Protein AF-D4I211-F1 (afdb_monomer_lite)

Structure (mmCIF, N/CA/C/O backbone):
data_AF-D4I211-F1
#
_entry.id   AF-D4I211-F1
#
loop_
_atom_site.group_PDB
_atom_site.id
_atom_site.type_symbol
_atom_site.label_atom_id
_atom_site.label_alt_id
_atom_site.label_comp_id
_atom_site.label_asym_id
_atom_site.label_entity_id
_atom_site.label_seq_id
_atom_site.pdbx_PDB_ins_code
_atom_site.Cartn_x
_atom_site.Cartn_y
_atom_site.Cartn_z
_atom_site.occupancy
_atom_site.B_iso_or_equiv
_atom_site.auth_seq_id
_atom_site.auth_comp_id
_atom_site.auth_asym_id
_atom_site.auth_atom_id
_atom_site.pdbx_PDB_model_num
ATOM 1 N N . MET A 1 1 ? 42.580 -17.340 -26.145 1.00 33.34 1 MET A N 1
ATOM 2 C CA . MET A 1 1 ? 41.212 -17.897 -26.174 1.00 33.34 1 MET A CA 1
ATOM 3 C C . MET A 1 1 ? 40.250 -16.807 -25.745 1.00 33.34 1 MET A C 1
ATOM 5 O O . MET A 1 1 ? 40.321 -16.404 -24.598 1.00 33.34 1 MET A O 1
ATOM 9 N N . LEU A 1 2 ? 39.409 -16.307 -26.648 1.00 22.80 2 LEU A N 1
ATOM 10 C CA . LEU A 1 2 ? 38.047 -15.873 -26.330 1.00 22.80 2 LEU A CA 1
ATOM 11 C C . LEU A 1 2 ? 37.292 -15.745 -27.649 1.00 22.80 2 LEU A C 1
ATOM 13 O O . LEU A 1 2 ? 37.671 -15.023 -28.568 1.00 22.80 2 LEU A O 1
ATOM 17 N N . SER A 1 3 ? 36.305 -16.617 -27.738 1.00 22.14 3 SER A N 1
ATOM 18 C CA . SER A 1 3 ? 35.474 -16.940 -28.873 1.00 22.14 3 SER A CA 1
ATOM 19 C C . SER A 1 3 ? 34.378 -15.904 -29.103 1.00 22.14 3 SER A C 1
ATOM 21 O O . SER A 1 3 ? 33.793 -15.399 -28.151 1.00 22.14 3 SER A O 1
ATOM 23 N N . GLN A 1 4 ? 34.026 -15.770 -30.384 1.00 22.38 4 GLN A N 1
ATOM 24 C CA . GLN A 1 4 ? 32.688 -15.486 -30.912 1.00 22.38 4 GLN A CA 1
ATOM 25 C C . GLN A 1 4 ? 32.163 -14.045 -30.807 1.00 22.38 4 GLN A C 1
ATOM 27 O O . GLN A 1 4 ? 31.477 -13.647 -29.872 1.00 22.38 4 GLN A O 1
ATOM 32 N N . GLN A 1 5 ? 32.376 -13.307 -31.902 1.00 31.86 5 GLN A N 1
ATOM 33 C CA . GLN A 1 5 ? 31.356 -12.407 -32.437 1.00 31.86 5 GLN A CA 1
ATOM 34 C C . GLN A 1 5 ? 30.261 -13.239 -33.117 1.00 31.86 5 GLN A C 1
ATOM 36 O O . GLN A 1 5 ? 30.562 -14.189 -33.838 1.00 31.86 5 GLN A O 1
ATOM 41 N N . CYS A 1 6 ? 29.008 -12.821 -32.976 1.00 21.50 6 CYS A N 1
ATOM 42 C CA . CYS A 1 6 ? 27.969 -13.149 -33.943 1.00 21.50 6 CYS A CA 1
ATOM 43 C C . CYS A 1 6 ? 27.052 -11.925 -34.090 1.00 21.50 6 CYS A C 1
ATOM 45 O O . CYS A 1 6 ? 26.259 -11.622 -33.203 1.00 21.50 6 CYS A O 1
ATOM 47 N N . LYS A 1 7 ? 27.187 -11.190 -35.198 1.00 32.34 7 LYS A N 1
ATOM 48 C CA . LYS A 1 7 ? 26.120 -10.343 -35.750 1.00 32.34 7 LYS A CA 1
ATOM 49 C C . LYS A 1 7 ? 25.860 -10.852 -37.161 1.00 32.34 7 LYS A C 1
ATOM 51 O O . LYS A 1 7 ? 26.417 -10.353 -38.131 1.00 32.34 7 LYS A O 1
ATOM 56 N N . THR A 1 8 ? 25.047 -11.897 -37.252 1.00 28.05 8 THR A N 1
ATOM 57 C CA . THR A 1 8 ? 24.492 -12.356 -38.523 1.00 28.05 8 THR A CA 1
ATOM 58 C C . THR A 1 8 ? 23.227 -11.550 -38.793 1.00 28.05 8 THR A C 1
ATOM 60 O O . THR A 1 8 ? 22.247 -11.665 -38.059 1.00 28.05 8 THR A O 1
ATOM 63 N N . ILE A 1 9 ? 23.233 -10.740 -39.850 1.00 36.94 9 ILE A N 1
ATOM 64 C CA . ILE A 1 9 ? 22.000 -10.232 -40.458 1.00 36.94 9 ILE A CA 1
ATOM 65 C C . ILE A 1 9 ? 21.443 -11.391 -41.290 1.00 36.94 9 ILE A C 1
ATOM 67 O O . ILE A 1 9 ? 21.826 -11.584 -42.440 1.00 36.94 9 ILE A O 1
ATOM 71 N N . THR A 1 10 ? 20.582 -12.211 -40.686 1.00 29.53 10 THR A N 1
ATOM 72 C CA . THR A 1 10 ? 19.818 -13.239 -41.411 1.00 29.53 10 THR A CA 1
ATOM 73 C C . THR A 1 10 ? 18.360 -12.834 -41.384 1.00 29.53 10 THR A C 1
ATOM 75 O O . THR A 1 10 ? 17.727 -12.832 -40.333 1.00 29.53 10 THR A O 1
ATOM 78 N N . GLY A 1 11 ? 17.838 -12.447 -42.541 1.00 29.30 11 GLY A N 1
ATOM 79 C CA . GLY A 1 11 ? 16.440 -12.048 -42.664 1.00 29.30 11 GLY A CA 1
ATOM 80 C C . GLY A 1 11 ? 16.089 -11.362 -43.975 1.00 29.30 11 GLY A C 1
ATOM 81 O O . GLY A 1 11 ? 15.131 -10.602 -44.007 1.00 29.30 11 GLY A O 1
ATOM 82 N N . ILE A 1 12 ? 16.852 -11.588 -45.046 1.00 32.69 12 ILE A N 1
ATOM 83 C CA . ILE A 1 12 ? 16.457 -11.208 -46.401 1.00 32.69 12 ILE A CA 1
ATOM 84 C C . ILE A 1 12 ? 16.828 -12.391 -47.295 1.00 32.69 12 ILE A C 1
ATOM 86 O O . ILE A 1 12 ? 17.957 -12.878 -47.261 1.00 32.69 12 ILE A O 1
ATOM 90 N N . ARG A 1 13 ? 15.875 -12.883 -48.093 1.00 33.84 13 ARG A N 1
ATOM 91 C CA . ARG A 1 13 ? 16.198 -13.632 -49.314 1.00 33.84 13 ARG A CA 1
ATOM 92 C C . ARG A 1 13 ? 16.960 -12.662 -50.229 1.00 33.84 13 ARG A C 1
ATOM 94 O O . ARG A 1 13 ? 16.349 -11.938 -51.000 1.00 33.84 13 ARG A O 1
ATOM 101 N N . GLY A 1 14 ? 18.271 -12.571 -50.035 1.00 34.84 14 GLY A N 1
ATOM 102 C CA . GLY A 1 14 ? 19.165 -11.597 -50.662 1.00 34.84 14 GLY A CA 1
ATOM 103 C C . GLY A 1 14 ? 20.467 -11.524 -49.862 1.00 34.84 14 GLY A C 1
ATOM 104 O O . GLY A 1 14 ? 20.441 -11.270 -48.665 1.00 34.84 14 GLY A O 1
ATOM 105 N N . LYS A 1 15 ? 21.581 -11.867 -50.509 1.00 38.69 15 LYS A N 1
ATOM 106 C CA . LYS A 1 15 ? 22.882 -12.245 -49.930 1.00 38.69 15 LYS A CA 1
ATOM 107 C C . LYS A 1 15 ? 23.446 -11.246 -48.897 1.00 38.69 15 LYS A C 1
ATOM 109 O O . LYS A 1 15 ? 23.424 -10.040 -49.108 1.00 38.69 15 LYS A O 1
ATOM 114 N N . ALA A 1 16 ? 23.991 -11.797 -47.810 1.00 39.56 16 ALA A N 1
ATOM 115 C CA . ALA A 1 16 ? 24.586 -11.100 -46.668 1.00 39.56 16 ALA A CA 1
ATOM 116 C C . ALA A 1 16 ? 25.928 -10.404 -46.986 1.00 39.56 16 ALA A C 1
ATOM 118 O O . ALA A 1 16 ? 26.722 -10.913 -47.777 1.00 39.56 16 ALA A O 1
ATOM 119 N N . GLY A 1 17 ? 26.199 -9.281 -46.308 1.00 40.38 17 GLY A N 1
ATOM 120 C CA . GLY A 1 17 ? 27.498 -8.598 -46.285 1.00 40.38 17 GLY A CA 1
ATOM 121 C C . GLY A 1 17 ? 28.351 -9.025 -45.083 1.00 40.38 17 GLY A C 1
ATOM 122 O O . GLY A 1 17 ? 27.863 -9.088 -43.956 1.00 40.38 17 GLY A O 1
ATOM 123 N N . ILE A 1 18 ? 29.625 -9.331 -45.339 1.00 42.28 18 ILE A N 1
ATOM 124 C CA . ILE A 1 18 ? 30.643 -9.735 -44.356 1.00 42.28 18 ILE A CA 1
ATOM 125 C C . ILE A 1 18 ? 31.254 -8.482 -43.703 1.00 42.28 18 ILE A C 1
ATOM 127 O O . ILE A 1 18 ? 31.637 -7.544 -44.401 1.00 42.28 18 ILE A O 1
ATOM 131 N N . THR A 1 19 ? 31.384 -8.470 -42.372 1.00 42.81 19 THR A N 1
ATOM 132 C CA . THR A 1 19 ? 32.114 -7.435 -41.615 1.00 42.81 19 THR A CA 1
ATOM 133 C C . THR A 1 19 ? 33.593 -7.814 -41.492 1.00 42.81 19 THR A C 1
ATOM 135 O O . THR A 1 19 ? 33.907 -8.906 -41.020 1.00 42.81 19 THR A O 1
ATOM 138 N N . VAL A 1 20 ? 34.503 -6.908 -41.865 1.00 42.19 20 VAL A N 1
ATOM 139 C CA . VAL A 1 20 ? 35.956 -7.043 -41.644 1.00 42.19 20 VAL A CA 1
ATOM 140 C C . VAL A 1 20 ? 36.380 -6.054 -40.556 1.00 42.19 20 VAL A C 1
ATOM 142 O O . VAL A 1 20 ? 35.929 -4.911 -40.528 1.00 42.19 20 VAL A O 1
ATOM 145 N N . LYS A 1 21 ? 37.219 -6.502 -39.619 1.00 40.06 21 LYS A N 1
ATOM 146 C CA . LYS A 1 21 ? 37.671 -5.705 -38.470 1.00 40.06 21 LYS A CA 1
ATOM 147 C C . LYS A 1 21 ? 38.848 -4.807 -38.880 1.00 40.06 21 LYS A C 1
ATOM 149 O O . LYS A 1 21 ? 39.902 -5.333 -39.220 1.00 40.06 21 LYS A O 1
ATOM 154 N N . GLY A 1 22 ? 38.670 -3.484 -38.831 1.00 47.31 22 GLY A N 1
ATOM 155 C CA . GLY A 1 22 ? 39.743 -2.486 -38.956 1.00 47.31 22 GLY A CA 1
ATOM 156 C C . GLY A 1 22 ? 40.106 -1.858 -37.604 1.00 47.31 22 GLY A C 1
ATOM 157 O O . GLY A 1 22 ? 39.348 -1.979 -36.639 1.00 47.31 22 GLY A O 1
ATOM 158 N N . GLU A 1 23 ? 41.258 -1.184 -37.530 1.00 44.03 23 GLU A N 1
ATOM 159 C CA . GLU A 1 23 ? 41.830 -0.611 -36.293 1.00 44.03 23 GLU A CA 1
ATOM 160 C C . GLU A 1 23 ? 40.950 0.466 -35.619 1.00 44.03 23 GLU A C 1
ATOM 162 O O . GLU A 1 23 ? 41.141 0.762 -34.443 1.00 44.03 23 GLU A O 1
ATOM 167 N N . SER A 1 24 ? 39.942 1.002 -36.317 1.00 46.25 24 SER A N 1
ATOM 168 C CA . SER A 1 24 ? 39.078 2.108 -35.858 1.00 46.25 24 SER A CA 1
ATOM 169 C C . SER A 1 24 ? 37.639 1.698 -35.499 1.00 46.25 24 SER A C 1
ATOM 171 O O . SER A 1 24 ? 36.814 2.562 -35.219 1.00 46.25 24 SER A O 1
ATOM 173 N N . GLY A 1 25 ? 37.312 0.400 -35.518 1.00 44.72 25 GLY A N 1
ATOM 174 C CA . GLY A 1 25 ? 35.955 -0.110 -35.285 1.00 44.72 25 GLY A CA 1
ATOM 175 C C . GLY A 1 25 ? 35.399 -0.922 -36.464 1.00 44.72 25 GLY A C 1
ATOM 176 O O . GLY A 1 25 ? 36.071 -1.094 -37.483 1.00 44.72 25 GLY A O 1
ATOM 177 N N . PRO A 1 26 ? 34.194 -1.504 -36.327 1.00 44.69 26 PRO A N 1
ATOM 178 C CA . PRO A 1 26 ? 33.554 -2.232 -37.417 1.00 44.69 26 PRO A CA 1
ATOM 179 C C . PRO A 1 26 ? 33.132 -1.258 -38.525 1.00 44.69 26 PRO A C 1
ATOM 181 O O . PRO A 1 26 ? 32.420 -0.297 -38.254 1.00 44.69 26 PRO A O 1
ATOM 184 N N . TYR A 1 27 ? 33.524 -1.533 -39.770 1.00 45.69 27 TYR A N 1
ATOM 185 C CA . TYR A 1 27 ? 33.003 -0.832 -40.944 1.00 45.69 27 TYR A CA 1
ATOM 186 C C . TYR A 1 27 ? 32.241 -1.815 -41.842 1.00 45.69 27 TYR A C 1
ATOM 188 O O . TYR A 1 27 ? 32.586 -2.998 -41.938 1.00 45.69 27 TYR A O 1
ATOM 196 N N . ILE A 1 28 ? 31.163 -1.343 -42.469 1.00 49.19 28 ILE A N 1
ATOM 197 C CA . ILE A 1 28 ? 30.409 -2.121 -43.455 1.00 49.19 28 ILE A CA 1
ATOM 198 C C . ILE A 1 28 ? 31.167 -2.013 -44.774 1.00 49.19 28 ILE A C 1
ATOM 200 O O . ILE A 1 28 ? 31.272 -0.930 -45.339 1.00 49.19 28 ILE A O 1
ATOM 204 N N . ALA A 1 29 ? 31.715 -3.130 -45.249 1.00 42.81 29 ALA A N 1
ATOM 205 C CA . ALA A 1 29 ? 32.509 -3.132 -46.473 1.00 42.81 29 ALA A CA 1
ATOM 206 C C . ALA A 1 29 ? 31.645 -2.937 -47.730 1.00 42.81 29 ALA A C 1
ATOM 208 O O . ALA A 1 29 ? 32.091 -2.292 -48.669 1.00 42.81 29 ALA A O 1
ATOM 209 N N . HIS A 1 30 ? 30.424 -3.489 -47.750 1.00 42.47 30 HIS A N 1
ATOM 210 C CA . HIS A 1 30 ? 29.494 -3.388 -48.878 1.00 42.47 30 HIS A CA 1
ATOM 211 C C . HIS A 1 30 ? 28.040 -3.513 -48.400 1.00 42.47 30 HIS A C 1
ATOM 213 O O . HIS A 1 30 ? 27.742 -4.341 -47.535 1.00 42.47 30 HIS A O 1
ATOM 219 N N . ALA A 1 31 ? 27.139 -2.754 -49.020 1.00 50.44 31 ALA A N 1
ATOM 220 C CA . ALA A 1 31 ? 25.693 -2.924 -48.935 1.00 50.44 31 ALA A CA 1
ATOM 221 C C . ALA A 1 31 ? 25.133 -3.019 -50.365 1.00 50.44 31 ALA A C 1
ATOM 223 O O . ALA A 1 31 ? 25.486 -2.221 -51.233 1.00 50.44 31 ALA A O 1
ATOM 224 N N . LEU A 1 32 ? 24.324 -4.044 -50.641 1.00 45.53 32 LEU A N 1
ATOM 225 C CA . LEU A 1 32 ? 23.621 -4.173 -51.918 1.00 45.53 32 LEU A CA 1
ATOM 226 C C . LEU A 1 32 ? 22.275 -3.461 -51.780 1.00 45.53 32 LEU A C 1
ATOM 228 O O . LEU A 1 32 ? 21.418 -3.909 -51.020 1.00 45.53 32 LEU A O 1
ATOM 232 N N . HIS A 1 33 ? 22.122 -2.356 -52.505 1.00 50.72 33 HIS A N 1
ATOM 233 C CA . HIS A 1 33 ? 20.881 -1.592 -52.597 1.00 50.72 33 HIS A CA 1
ATOM 234 C C . HIS A 1 33 ? 20.212 -1.858 -53.948 1.00 50.72 33 HIS A C 1
ATOM 236 O O . HIS A 1 33 ? 20.896 -2.037 -54.958 1.00 50.72 33 HIS A O 1
ATOM 242 N N . ASP A 1 34 ? 18.883 -1.859 -53.965 1.00 51.81 34 ASP A N 1
ATOM 243 C CA . ASP A 1 34 ? 18.085 -1.787 -55.186 1.00 51.81 34 ASP A CA 1
ATOM 244 C C . ASP A 1 34 ? 17.270 -0.485 -55.191 1.00 51.81 34 ASP A C 1
ATOM 246 O O . ASP A 1 34 ? 17.170 0.217 -54.181 1.00 51.81 34 ASP A O 1
ATOM 250 N N . SER A 1 35 ? 16.714 -0.126 -56.348 1.00 43.94 35 SER A N 1
ATOM 251 C CA . SER A 1 35 ? 15.941 1.111 -56.525 1.00 43.94 35 SER A CA 1
ATOM 252 C C . SER A 1 35 ? 14.679 1.179 -55.661 1.00 43.94 35 SER A C 1
ATOM 254 O O . SER A 1 35 ? 14.116 2.258 -55.497 1.00 43.94 35 SER A O 1
ATOM 256 N N . GLU A 1 36 ? 14.226 0.049 -55.116 1.00 53.97 36 GLU A N 1
ATOM 257 C CA . GLU A 1 36 ? 13.033 -0.040 -54.276 1.00 53.97 36 GLU A CA 1
ATOM 258 C C . GLU A 1 36 ? 13.363 0.102 -52.777 1.00 53.97 36 GLU A C 1
ATOM 260 O O . GLU A 1 36 ? 12.457 0.286 -51.962 1.00 53.97 36 GLU A O 1
ATOM 265 N N . ARG A 1 37 ? 14.649 0.046 -52.388 1.00 60.16 37 ARG A N 1
ATOM 266 C CA . ARG A 1 37 ? 15.114 0.039 -50.989 1.00 60.16 37 ARG A CA 1
ATOM 267 C C . ARG A 1 37 ? 16.277 1.023 -50.769 1.00 60.16 37 ARG A C 1
ATOM 269 O O . ARG A 1 37 ? 17.443 0.620 -50.816 1.00 60.16 37 ARG A O 1
ATOM 276 N N . PRO A 1 38 ? 15.983 2.312 -50.509 1.00 53.47 38 PRO A N 1
ATOM 277 C CA . PRO A 1 38 ? 17.004 3.341 -50.310 1.00 53.47 38 PRO A CA 1
ATOM 278 C C . PRO A 1 38 ? 17.865 3.096 -49.061 1.00 53.47 38 PRO A C 1
ATOM 280 O O . PRO A 1 38 ? 17.420 2.477 -48.093 1.00 53.47 38 PRO A O 1
ATOM 283 N N . ASP A 1 39 ? 19.100 3.608 -49.086 1.00 51.53 39 ASP A N 1
ATOM 284 C CA . ASP A 1 39 ? 20.070 3.471 -47.996 1.00 51.53 39 ASP A CA 1
ATOM 285 C C . ASP A 1 39 ? 19.535 4.100 -46.690 1.00 51.53 39 ASP A C 1
ATOM 287 O O . ASP A 1 39 ? 19.192 5.291 -46.673 1.00 51.53 39 ASP A O 1
ATOM 291 N N . PRO A 1 40 ? 19.430 3.334 -45.586 1.00 53.72 40 PRO A N 1
ATOM 292 C CA . PRO A 1 40 ? 19.079 3.896 -44.287 1.00 53.72 40 PRO A CA 1
ATOM 293 C C . PRO A 1 40 ? 20.149 4.861 -43.745 1.00 53.72 40 PRO A C 1
ATOM 295 O O . PRO A 1 40 ? 19.821 5.697 -42.899 1.00 53.72 40 PRO A O 1
ATOM 298 N N . VAL A 1 41 ? 21.396 4.791 -44.229 1.00 51.31 41 VAL A N 1
ATOM 299 C CA . VAL A 1 41 ? 22.472 5.734 -43.903 1.00 51.31 41 VAL A CA 1
ATOM 300 C C . VAL A 1 41 ? 22.441 6.891 -44.903 1.00 51.31 41 VAL A C 1
ATOM 302 O O . VAL A 1 41 ? 23.046 6.860 -45.970 1.00 51.31 41 VAL A O 1
ATOM 305 N N . LYS A 1 42 ? 21.714 7.958 -44.565 1.00 49.22 42 LYS A N 1
ATOM 306 C CA . LYS A 1 42 ? 21.741 9.205 -45.343 1.00 49.22 42 LYS A CA 1
ATOM 307 C C . LYS A 1 42 ? 22.953 10.043 -44.934 1.00 49.22 42 LYS A C 1
ATOM 309 O O . LYS A 1 42 ? 23.263 10.129 -43.748 1.00 49.22 42 LYS A O 1
ATOM 314 N N . ARG A 1 43 ? 23.572 10.748 -45.893 1.00 48.94 43 ARG A N 1
ATOM 315 C CA . ARG A 1 43 ? 24.649 11.737 -45.649 1.00 48.94 43 ARG A CA 1
ATOM 316 C C . ARG A 1 43 ? 24.299 12.740 -44.538 1.00 48.94 43 ARG A C 1
ATOM 318 O O . ARG A 1 43 ? 25.183 13.219 -43.838 1.00 48.94 43 ARG A O 1
ATOM 325 N N . ASP A 1 44 ? 23.009 13.016 -44.370 1.00 52.72 44 ASP A N 1
ATOM 326 C CA . ASP A 1 44 ? 22.477 14.014 -43.443 1.00 52.72 44 ASP A CA 1
ATOM 327 C C . ASP A 1 44 ? 22.241 13.472 -42.015 1.00 52.72 44 ASP A C 1
ATOM 329 O O . ASP A 1 44 ? 21.771 14.211 -41.154 1.00 52.72 44 ASP A O 1
ATOM 333 N N . ASN A 1 45 ? 22.560 12.198 -41.735 1.00 59.59 45 ASN A N 1
ATOM 334 C CA . ASN A 1 45 ? 22.482 11.617 -40.389 1.00 59.59 45 ASN A CA 1
ATOM 335 C C . ASN A 1 45 ? 23.665 10.666 -40.092 1.00 59.59 45 ASN A C 1
ATOM 337 O O . ASN A 1 45 ? 23.484 9.446 -40.046 1.00 59.59 45 ASN A O 1
ATOM 341 N N . PRO A 1 46 ? 24.886 11.205 -39.903 1.00 71.31 46 PRO A N 1
ATOM 342 C CA . PRO A 1 46 ? 26.101 10.402 -39.761 1.00 71.31 46 PRO A CA 1
ATOM 343 C C . PRO A 1 46 ? 26.242 9.703 -38.399 1.00 71.31 46 PRO A C 1
ATOM 345 O O . PRO A 1 46 ? 27.162 8.911 -38.225 1.00 71.31 46 PRO A O 1
ATOM 348 N N . THR A 1 47 ? 25.379 9.998 -37.424 1.00 83.50 47 THR A N 1
ATOM 349 C CA . THR A 1 47 ? 25.511 9.514 -36.039 1.00 83.50 47 THR A CA 1
ATOM 350 C C . THR A 1 47 ? 24.583 8.346 -35.705 1.00 83.50 47 THR A C 1
ATOM 352 O O . THR A 1 47 ? 24.664 7.792 -34.610 1.00 83.50 47 THR A O 1
ATOM 355 N N . ARG A 1 48 ? 23.706 7.933 -36.629 1.00 84.06 48 ARG A N 1
ATOM 356 C CA . ARG A 1 48 ? 22.680 6.920 -36.363 1.00 84.06 48 ARG A CA 1
ATOM 357 C C . ARG A 1 48 ? 23.024 5.557 -36.954 1.00 84.06 48 ARG A C 1
ATOM 359 O O . ARG A 1 48 ? 23.147 5.392 -38.162 1.00 84.06 48 ARG A O 1
ATOM 366 N N . ASN A 1 49 ? 23.033 4.547 -36.091 1.00 85.06 49 ASN A N 1
ATOM 367 C CA . ASN A 1 49 ? 23.241 3.145 -36.424 1.00 85.06 49 ASN A CA 1
ATOM 368 C C . ASN A 1 49 ? 21.926 2.367 -36.255 1.00 85.06 49 ASN A C 1
ATOM 370 O O . ASN A 1 49 ? 21.350 2.350 -35.166 1.00 85.06 49 ASN A O 1
ATOM 374 N N . ILE A 1 50 ? 21.439 1.702 -37.308 1.00 85.56 50 ILE A N 1
ATOM 375 C CA . ILE A 1 50 ? 20.176 0.943 -37.275 1.00 85.56 50 ILE A CA 1
ATOM 376 C C . ILE A 1 50 ? 20.397 -0.474 -37.804 1.00 85.56 50 ILE A C 1
ATOM 378 O O . ILE A 1 50 ? 20.862 -0.661 -38.925 1.00 85.56 50 ILE A O 1
ATOM 382 N N . LEU A 1 51 ? 20.000 -1.478 -37.023 1.00 85.94 51 LEU A N 1
ATOM 383 C CA . LEU A 1 51 ? 19.765 -2.838 -37.506 1.00 85.94 51 LEU A CA 1
ATOM 384 C C . LEU A 1 51 ? 18.258 -3.038 -37.642 1.00 85.94 51 LEU A C 1
ATOM 386 O O . LEU A 1 51 ? 17.560 -3.034 -36.633 1.00 85.94 51 LEU A O 1
ATOM 390 N N . CYS A 1 52 ? 17.767 -3.202 -38.870 1.00 85.75 52 CYS A N 1
ATOM 391 C CA . CYS A 1 52 ? 16.343 -3.348 -39.169 1.00 85.75 52 CYS A CA 1
ATOM 392 C C . CYS A 1 52 ? 16.073 -4.648 -39.942 1.00 85.75 52 CYS A C 1
ATOM 394 O O . CYS A 1 52 ? 16.819 -4.993 -40.859 1.00 85.75 52 CYS A O 1
ATOM 396 N N . THR A 1 53 ? 15.015 -5.375 -39.580 1.00 83.38 53 THR A N 1
ATOM 397 C CA . THR A 1 53 ? 14.516 -6.531 -40.348 1.00 83.38 53 THR A CA 1
ATOM 398 C C . THR A 1 53 ? 13.404 -6.114 -41.317 1.00 83.38 53 THR A C 1
ATOM 400 O O . THR A 1 53 ? 12.822 -5.044 -41.183 1.00 83.38 53 THR A O 1
ATOM 403 N N . ALA A 1 54 ? 13.031 -6.984 -42.264 1.00 83.81 54 ALA A N 1
ATOM 404 C CA . ALA A 1 54 ? 11.915 -6.722 -43.186 1.00 83.81 54 ALA A CA 1
ATOM 405 C C . ALA A 1 54 ? 10.557 -6.515 -42.479 1.00 83.81 54 ALA A C 1
ATOM 407 O O . ALA A 1 54 ? 9.693 -5.819 -42.998 1.00 83.81 54 ALA A O 1
ATOM 408 N N . ALA A 1 55 ? 10.383 -7.094 -41.287 1.00 84.44 55 ALA A N 1
ATOM 409 C CA . ALA A 1 55 ? 9.202 -6.900 -40.442 1.00 84.44 55 ALA A CA 1
ATOM 410 C C . ALA A 1 55 ? 9.311 -5.655 -39.539 1.00 84.44 55 ALA A C 1
ATOM 412 O O . ALA A 1 55 ? 8.544 -5.508 -38.593 1.00 84.44 55 ALA A O 1
ATOM 413 N N . ASN A 1 56 ? 10.292 -4.787 -39.803 1.00 86.38 56 ASN A N 1
ATOM 414 C CA . ASN A 1 56 ? 10.562 -3.564 -39.060 1.00 86.38 56 ASN A CA 1
ATOM 415 C C . ASN A 1 56 ? 10.896 -3.789 -37.569 1.00 86.38 56 ASN A C 1
ATOM 417 O O . ASN A 1 56 ? 10.630 -2.936 -36.725 1.00 86.38 56 ASN A O 1
ATOM 421 N N . ASN A 1 57 ? 11.525 -4.924 -37.234 1.00 88.81 57 ASN A N 1
ATOM 422 C CA . ASN A 1 57 ? 12.176 -5.082 -35.930 1.00 88.81 57 ASN A CA 1
ATOM 423 C C . ASN A 1 57 ? 13.482 -4.293 -35.957 1.00 88.81 57 ASN A C 1
ATOM 425 O O . ASN A 1 57 ? 14.319 -4.542 -36.827 1.00 88.81 57 ASN A O 1
ATOM 429 N N . GLN A 1 58 ? 13.657 -3.365 -35.021 1.00 90.94 58 GLN A N 1
ATOM 430 C CA . GLN A 1 58 ? 14.754 -2.406 -35.038 1.00 90.94 58 GLN A CA 1
ATOM 431 C C . GLN A 1 58 ? 15.581 -2.460 -33.756 1.00 90.94 58 GLN A C 1
ATOM 433 O O . GLN A 1 58 ? 15.037 -2.413 -32.657 1.00 90.94 58 GLN A O 1
ATOM 438 N N . LEU A 1 59 ? 16.904 -2.471 -33.910 1.00 92.94 59 LEU A N 1
ATOM 439 C CA . LEU A 1 59 ? 17.855 -2.024 -32.897 1.00 92.94 59 LEU A CA 1
ATOM 440 C C . LEU A 1 59 ? 18.515 -0.741 -33.411 1.00 92.94 59 LEU A C 1
ATOM 442 O O . LEU A 1 59 ? 19.293 -0.786 -34.363 1.00 92.94 59 LEU A O 1
ATOM 446 N N . ARG A 1 60 ? 18.197 0.392 -32.790 1.00 90.12 60 ARG A N 1
ATOM 447 C CA . ARG A 1 60 ? 18.708 1.723 -33.128 1.00 90.12 60 ARG A CA 1
ATOM 448 C C . ARG A 1 60 ? 19.653 2.212 -32.035 1.00 90.12 60 ARG A C 1
ATOM 450 O O . ARG A 1 60 ? 19.323 2.114 -30.858 1.00 90.12 60 ARG A O 1
ATOM 457 N N . MET A 1 61 ? 20.791 2.764 -32.433 1.00 92.62 61 MET A N 1
ATOM 458 C CA . MET A 1 61 ? 21.767 3.431 -31.571 1.00 92.62 61 MET A CA 1
ATOM 459 C C . MET A 1 61 ? 22.113 4.776 -32.208 1.00 92.62 61 MET A C 1
ATOM 461 O O . MET A 1 61 ? 22.345 4.841 -33.413 1.00 92.62 61 MET A O 1
ATOM 465 N N . GLU A 1 62 ? 22.109 5.844 -31.429 1.00 88.69 62 GLU A N 1
ATOM 466 C CA . GLU A 1 62 ? 22.370 7.207 -31.894 1.00 88.69 62 GLU A CA 1
ATOM 467 C C . GLU A 1 62 ? 23.540 7.786 -31.097 1.00 88.69 62 GLU A C 1
ATOM 469 O O . GLU A 1 62 ? 23.511 7.801 -29.869 1.00 88.69 62 GLU A O 1
ATOM 474 N N . ASP A 1 63 ? 24.571 8.233 -31.813 1.00 89.88 63 ASP A N 1
ATOM 475 C CA . ASP A 1 63 ? 25.845 8.703 -31.258 1.00 89.88 63 ASP A CA 1
ATOM 476 C C . ASP A 1 63 ? 25.945 10.237 -31.218 1.00 89.88 63 ASP A C 1
ATOM 478 O O . ASP A 1 63 ? 27.018 10.798 -30.959 1.00 89.88 63 ASP A O 1
ATOM 482 N N . LYS A 1 64 ? 24.841 10.947 -31.488 1.00 89.00 64 LYS A N 1
ATOM 483 C CA . LYS A 1 64 ? 24.788 12.403 -31.359 1.00 89.00 64 LYS A CA 1
ATOM 484 C C . LYS A 1 64 ? 25.065 12.791 -29.903 1.00 89.00 64 LYS A C 1
ATOM 486 O O . LYS A 1 64 ? 24.294 12.480 -29.001 1.00 89.00 64 LYS A O 1
ATOM 491 N N . ARG A 1 65 ? 26.185 13.487 -29.683 1.00 90.00 65 ARG A N 1
ATOM 492 C CA . ARG A 1 65 ? 26.681 13.840 -28.344 1.00 90.00 65 ARG A CA 1
ATOM 493 C C . ARG A 1 65 ? 25.639 14.606 -27.527 1.00 90.00 65 ARG A C 1
ATOM 495 O O . ARG A 1 65 ? 25.166 15.647 -27.975 1.00 90.00 65 ARG A O 1
ATOM 502 N N . GLY A 1 66 ? 25.347 14.115 -26.323 1.00 90.12 66 GLY A N 1
ATOM 503 C CA . GLY A 1 66 ? 24.364 14.698 -25.400 1.00 90.12 66 GLY A CA 1
ATOM 504 C C . GLY A 1 66 ? 22.908 14.312 -25.686 1.00 90.12 66 GLY A C 1
ATOM 505 O O . GLY A 1 66 ? 22.020 14.660 -24.909 1.00 90.12 66 GLY A O 1
ATOM 506 N N . GLU A 1 67 ? 22.661 13.586 -26.774 1.00 92.00 67 GLU A N 1
ATOM 507 C CA . GLU A 1 67 ? 21.351 13.100 -27.194 1.00 92.00 67 GLU A CA 1
ATOM 508 C C . GLU A 1 67 ? 21.456 11.627 -27.607 1.00 92.00 67 GLU A C 1
ATOM 510 O O . GLU A 1 67 ? 20.919 11.254 -28.642 1.00 92.00 67 GLU A O 1
ATOM 515 N N . GLU A 1 68 ? 22.172 10.790 -26.847 1.00 92.94 68 GLU A N 1
ATOM 516 C CA . GLU A 1 68 ? 22.400 9.383 -27.196 1.00 92.94 68 GLU A CA 1
ATOM 517 C C . GLU A 1 68 ? 21.253 8.461 -26.719 1.00 92.94 68 GLU A C 1
ATOM 519 O O . GLU A 1 68 ? 21.160 8.167 -25.520 1.00 92.94 68 GLU A O 1
ATOM 524 N N . PRO A 1 69 ? 20.363 7.964 -27.610 1.00 94.00 69 PRO A N 1
ATOM 525 C CA . PRO A 1 69 ? 19.488 6.844 -27.296 1.00 94.00 69 PRO A CA 1
ATOM 526 C C . PRO A 1 69 ? 19.942 5.496 -27.843 1.00 94.00 69 PRO A C 1
ATOM 528 O O . PRO A 1 69 ? 20.544 5.370 -28.911 1.00 94.00 69 PRO A O 1
ATOM 531 N N . ILE A 1 70 ? 19.469 4.459 -27.158 1.00 95.06 70 ILE A N 1
ATOM 532 C CA . ILE A 1 70 ? 19.399 3.088 -27.654 1.00 95.06 70 ILE A CA 1
ATOM 533 C C . ILE A 1 70 ? 17.931 2.659 -27.633 1.00 95.06 70 ILE A C 1
ATOM 535 O O . ILE A 1 70 ? 17.245 2.838 -26.629 1.00 95.06 70 ILE A O 1
ATOM 539 N N . ALA A 1 71 ? 17.437 2.093 -28.732 1.00 94.62 71 ALA A N 1
ATOM 540 C CA . ALA A 1 71 ? 16.071 1.591 -28.839 1.00 94.62 71 ALA A CA 1
ATOM 541 C C . ALA A 1 71 ? 16.052 0.190 -29.453 1.00 94.62 71 ALA A C 1
ATOM 543 O O . ALA A 1 71 ? 16.630 -0.030 -30.515 1.00 94.62 71 ALA A O 1
ATOM 544 N N . LEU A 1 72 ? 15.357 -0.741 -28.803 1.00 96.69 72 LEU A N 1
ATOM 545 C CA . LEU A 1 72 ? 15.016 -2.059 -29.330 1.00 96.69 72 LEU A CA 1
ATOM 546 C C . LEU A 1 72 ? 13.496 -2.133 -29.463 1.00 96.69 72 LEU A C 1
ATOM 548 O O . LEU A 1 72 ? 12.804 -2.049 -28.453 1.00 96.69 72 LEU A O 1
ATOM 552 N N . ALA A 1 73 ? 12.974 -2.278 -30.678 1.00 95.81 73 ALA A N 1
ATOM 553 C CA . ALA A 1 73 ? 11.540 -2.199 -30.939 1.00 95.81 73 ALA A CA 1
ATOM 554 C C . ALA A 1 73 ? 11.062 -3.214 -31.986 1.00 95.81 73 ALA A C 1
ATOM 556 O O . ALA A 1 73 ? 11.806 -3.610 -32.883 1.00 95.81 73 ALA A O 1
ATOM 557 N N . THR A 1 74 ? 9.791 -3.595 -31.884 1.00 96.06 74 THR A N 1
ATOM 558 C CA . THR A 1 74 ? 9.039 -4.355 -32.889 1.00 96.06 74 THR A CA 1
ATOM 559 C C . THR A 1 74 ? 7.715 -3.654 -33.188 1.00 96.06 74 THR A C 1
ATOM 561 O O . THR A 1 74 ? 7.181 -2.930 -32.347 1.00 96.06 74 THR A O 1
ATOM 564 N N . GLU A 1 75 ? 7.170 -3.865 -34.386 1.00 94.44 75 GLU A N 1
ATOM 565 C CA . GLU A 1 75 ? 5.853 -3.342 -34.767 1.00 94.44 75 GLU A CA 1
ATOM 566 C C . GLU A 1 75 ? 4.712 -3.980 -33.969 1.00 94.44 75 GLU A C 1
ATOM 568 O O . GLU A 1 75 ? 3.704 -3.325 -33.708 1.00 94.44 75 GLU A O 1
ATOM 573 N N . TYR A 1 76 ? 4.874 -5.234 -33.537 1.00 96.06 76 TYR A N 1
ATOM 574 C CA . TYR A 1 76 ? 3.836 -5.968 -32.818 1.00 96.06 76 TYR A CA 1
ATOM 575 C C . TYR A 1 76 ? 3.585 -5.367 -31.425 1.00 96.06 76 TYR A C 1
ATOM 577 O O . TYR A 1 76 ? 4.488 -5.318 -30.577 1.00 96.06 76 TYR A O 1
ATOM 585 N N . GLY A 1 77 ? 2.370 -4.853 -31.204 1.00 95.88 77 GLY A N 1
ATOM 586 C CA . GLY A 1 77 ? 2.011 -4.088 -30.001 1.00 95.88 77 GLY A CA 1
ATOM 587 C C . GLY A 1 77 ? 2.898 -2.864 -29.767 1.00 95.88 77 GLY A C 1
ATOM 588 O O . GLY A 1 77 ? 3.098 -2.450 -28.625 1.00 95.88 77 GLY A O 1
ATOM 589 N N . LYS A 1 78 ? 3.584 -2.404 -30.826 1.00 95.12 78 LYS A N 1
ATOM 590 C CA . LYS A 1 78 ? 4.694 -1.450 -30.779 1.00 95.12 78 LYS A CA 1
ATOM 591 C C . LYS A 1 78 ? 5.743 -1.763 -29.701 1.00 95.12 78 LYS A C 1
ATOM 593 O O . LYS A 1 78 ? 6.406 -0.844 -29.236 1.00 95.12 78 LYS A O 1
ATOM 598 N N . THR A 1 79 ? 5.911 -3.012 -29.279 1.00 98.00 79 THR A N 1
ATOM 599 C CA . THR A 1 79 ? 6.701 -3.364 -28.087 1.00 98.00 79 THR A CA 1
ATOM 600 C C . THR A 1 79 ? 8.147 -2.874 -28.190 1.00 98.00 79 THR A C 1
ATOM 602 O O . THR A 1 79 ? 8.794 -3.077 -29.218 1.00 98.00 79 THR A O 1
ATOM 605 N N . GLY A 1 80 ? 8.684 -2.255 -27.133 1.00 96.31 80 GLY A N 1
ATOM 606 C CA . GLY A 1 80 ? 10.073 -1.806 -27.148 1.00 96.31 80 GLY A CA 1
ATOM 607 C C . GLY A 1 80 ? 10.690 -1.424 -25.804 1.00 96.31 80 GLY A C 1
ATOM 608 O O . GLY A 1 80 ? 9.994 -1.135 -24.831 1.00 96.31 80 GLY A O 1
ATOM 609 N N . LEU A 1 81 ? 12.024 -1.420 -25.800 1.00 97.56 81 LEU A N 1
ATOM 610 C CA . LEU A 1 81 ? 12.906 -0.949 -24.735 1.00 97.56 81 LEU A CA 1
ATOM 611 C C . LEU A 1 81 ? 13.715 0.237 -25.268 1.00 97.56 81 LEU A C 1
ATOM 613 O O . LEU A 1 81 ? 14.517 0.070 -26.188 1.00 97.56 81 LEU A O 1
ATOM 617 N N . ASN A 1 82 ? 13.509 1.418 -24.693 1.00 96.56 82 ASN A N 1
ATOM 618 C CA . ASN A 1 82 ? 14.162 2.657 -25.105 1.00 96.56 82 ASN A CA 1
ATOM 619 C C . ASN A 1 82 ? 14.945 3.241 -23.926 1.00 96.56 82 ASN A C 1
ATOM 621 O O . ASN A 1 82 ? 14.386 3.381 -22.844 1.00 96.56 82 ASN A O 1
ATOM 625 N N . SER A 1 83 ? 16.206 3.614 -24.126 1.00 97.00 83 SER A N 1
ATOM 626 C CA . SER A 1 83 ? 17.082 4.173 -23.091 1.00 97.00 83 SER A CA 1
ATOM 627 C C . SER A 1 83 ? 17.822 5.404 -23.606 1.00 97.00 83 SER A C 1
ATOM 629 O O . SER A 1 83 ? 18.176 5.446 -24.780 1.00 97.00 83 SER A O 1
ATOM 631 N N . GLY A 1 84 ? 18.095 6.375 -22.735 1.00 96.00 84 GLY A N 1
ATOM 632 C CA . GLY A 1 84 ? 18.806 7.612 -23.066 1.00 96.00 84 GLY A CA 1
ATOM 633 C C . GLY A 1 84 ? 17.857 8.749 -23.449 1.00 96.00 84 GLY A C 1
ATOM 634 O O . GLY A 1 84 ? 16.867 8.985 -22.753 1.00 96.00 84 GLY A O 1
ATOM 635 N N . HIS A 1 85 ? 18.165 9.462 -24.535 1.00 95.50 85 HIS A N 1
ATOM 636 C CA . HIS A 1 85 ? 17.357 10.579 -25.040 1.00 95.50 85 HIS A CA 1
ATOM 637 C C . HIS A 1 85 ? 16.197 10.083 -25.922 1.00 95.50 85 HIS A C 1
ATOM 639 O O . HIS A 1 85 ? 16.361 9.768 -27.101 1.00 95.50 85 HIS A O 1
ATOM 645 N N . LEU A 1 86 ? 15.003 9.967 -25.343 1.00 94.50 86 LEU A N 1
ATOM 646 C CA . LEU A 1 86 ? 13.850 9.381 -26.016 1.00 94.50 86 LEU A CA 1
ATOM 647 C C . LEU A 1 86 ? 13.253 10.387 -27.007 1.00 94.50 86 LEU A C 1
ATOM 649 O O . LEU A 1 86 ? 12.913 11.506 -26.624 1.00 94.50 86 LEU A O 1
ATOM 653 N N . VAL A 1 87 ? 13.040 9.951 -28.252 1.00 91.00 87 VAL A N 1
ATOM 654 C CA . VAL A 1 87 ? 12.418 10.754 -29.321 1.00 91.00 87 VAL A CA 1
ATOM 655 C C . VAL A 1 87 ? 11.170 10.084 -29.892 1.00 91.00 87 VAL A C 1
ATOM 657 O O . VAL A 1 87 ? 11.060 8.853 -29.868 1.00 91.00 87 VAL A O 1
ATOM 660 N N . ASP A 1 88 ? 10.228 10.884 -30.387 1.00 88.88 88 ASP A N 1
ATOM 661 C CA . ASP A 1 88 ? 9.059 10.410 -31.132 1.00 88.88 88 ASP A CA 1
ATOM 662 C C . ASP A 1 88 ? 9.401 10.022 -32.590 1.00 88.88 88 ASP A C 1
ATOM 664 O O . ASP A 1 88 ? 10.570 9.924 -32.979 1.00 88.88 88 ASP A O 1
ATOM 668 N N . ALA A 1 89 ? 8.376 9.743 -33.404 1.00 83.88 89 ALA A N 1
ATOM 669 C CA . ALA A 1 89 ? 8.553 9.359 -34.806 1.00 83.88 89 ALA A CA 1
ATOM 670 C C . ALA A 1 89 ? 9.113 10.501 -35.676 1.00 83.88 89 ALA A C 1
ATOM 672 O O . ALA A 1 89 ? 9.751 10.238 -36.695 1.00 83.88 89 ALA A O 1
ATOM 673 N N . GLN A 1 90 ? 8.893 11.750 -35.267 1.00 84.81 90 GLN A N 1
ATOM 674 C CA . GLN A 1 90 ? 9.371 12.965 -35.918 1.00 84.81 90 GLN A CA 1
ATOM 675 C C . GLN A 1 90 ? 10.785 13.348 -35.451 1.00 84.81 90 GLN A C 1
ATOM 677 O O . GLN A 1 90 ? 11.407 14.231 -36.038 1.00 84.81 90 GLN A O 1
ATOM 682 N N . GLY A 1 91 ? 11.318 12.660 -34.438 1.00 82.94 91 GLY A N 1
ATOM 683 C CA . GLY A 1 91 ? 12.620 12.953 -33.849 1.00 82.94 91 GLY A CA 1
ATOM 684 C C . GLY A 1 91 ? 12.572 14.038 -32.774 1.00 82.94 91 GLY A C 1
ATOM 685 O O . GLY A 1 91 ? 13.629 14.495 -32.348 1.00 82.94 91 GLY A O 1
ATOM 686 N N . MET A 1 92 ? 11.381 14.440 -32.324 1.00 88.50 92 MET A N 1
ATOM 687 C CA . MET A 1 92 ? 11.232 15.418 -31.253 1.00 88.50 92 MET A CA 1
ATOM 688 C C . MET A 1 92 ? 11.419 14.752 -29.884 1.00 88.50 92 MET A C 1
ATOM 690 O O . MET A 1 92 ? 11.003 13.602 -29.701 1.00 88.50 92 MET A O 1
ATOM 694 N N . PRO A 1 93 ? 12.021 15.448 -28.901 1.00 92.44 93 PRO A N 1
ATOM 695 C CA . PRO A 1 93 ? 12.187 14.914 -27.555 1.00 92.44 93 PRO A CA 1
ATOM 696 C C . PRO A 1 93 ? 10.840 14.557 -26.917 1.00 92.44 93 PRO A C 1
ATOM 698 O O . PRO A 1 93 ? 9.943 15.393 -26.822 1.00 92.44 93 PRO A O 1
ATOM 701 N N . ARG A 1 94 ? 10.720 13.320 -26.429 1.00 94.06 94 ARG A N 1
ATOM 702 C CA . ARG A 1 94 ? 9.550 12.817 -25.679 1.00 94.06 94 ARG A CA 1
ATOM 703 C C . ARG A 1 94 ? 9.867 12.458 -24.229 1.00 94.06 94 ARG A C 1
ATOM 705 O O . ARG A 1 94 ? 8.963 12.128 -23.470 1.00 94.06 94 ARG A O 1
ATOM 712 N N . GLY A 1 95 ? 11.143 12.472 -23.848 1.00 93.81 95 GLY A N 1
ATOM 713 C CA . GLY A 1 95 ? 11.585 12.191 -22.486 1.00 93.81 95 GLY A CA 1
ATOM 714 C C . GLY A 1 95 ? 13.053 11.784 -22.412 1.00 93.81 95 GLY A C 1
ATOM 715 O O . GLY A 1 95 ? 13.736 11.657 -23.425 1.00 93.81 95 GLY A O 1
ATOM 716 N N . ALA A 1 96 ? 13.534 11.546 -21.197 1.00 95.56 96 ALA A N 1
ATOM 717 C CA . ALA A 1 96 ? 14.866 11.015 -20.938 1.00 95.56 96 ALA A CA 1
ATOM 718 C C . ALA A 1 96 ? 14.783 9.920 -19.871 1.00 95.56 96 ALA A C 1
ATOM 720 O O . ALA A 1 96 ? 13.964 10.009 -18.957 1.00 95.56 96 ALA A O 1
ATOM 721 N N . GLY A 1 97 ? 15.627 8.896 -19.979 1.00 95.44 97 GLY A N 1
ATOM 722 C CA . GLY A 1 97 ? 15.679 7.796 -19.015 1.00 95.44 97 GLY A CA 1
ATOM 723 C C . GLY A 1 97 ? 15.541 6.444 -19.694 1.00 95.44 97 GLY A C 1
ATOM 724 O O . GLY A 1 97 ? 16.151 6.218 -20.732 1.00 95.44 97 GLY A O 1
ATOM 725 N N . THR A 1 98 ? 14.782 5.527 -19.096 1.00 96.69 98 THR A N 1
ATOM 726 C CA . THR A 1 98 ? 14.492 4.213 -19.681 1.00 96.69 98 THR A CA 1
ATOM 727 C C . THR A 1 98 ? 12.994 3.961 -19.691 1.00 96.69 98 THR A C 1
ATOM 729 O O . THR A 1 98 ? 12.308 4.211 -18.706 1.00 96.69 98 THR A O 1
ATOM 732 N N . GLU A 1 99 ? 12.502 3.436 -20.803 1.00 97.31 99 GLU A N 1
ATOM 733 C CA . GLU A 1 99 ? 11.123 3.034 -21.006 1.00 97.31 99 GLU A CA 1
ATOM 734 C C . GLU A 1 99 ? 11.074 1.590 -21.503 1.00 97.31 99 GLU A C 1
ATOM 736 O O . GLU A 1 99 ? 11.698 1.248 -22.506 1.00 97.31 99 GLU A O 1
ATOM 741 N N . LEU A 1 100 ? 10.252 0.776 -20.845 1.00 97.44 100 LEU A N 1
ATOM 742 C CA . LEU A 1 100 ? 9.751 -0.486 -21.373 1.00 97.44 100 LEU A CA 1
ATOM 743 C C . LEU A 1 100 ? 8.256 -0.311 -21.654 1.00 97.44 100 LEU A C 1
ATOM 745 O O . LEU A 1 100 ? 7.500 -0.024 -20.728 1.00 97.44 100 LEU A O 1
ATOM 749 N N . ARG A 1 101 ? 7.829 -0.478 -22.910 1.00 96.31 101 ARG A N 1
ATOM 750 C CA . ARG A 1 101 ? 6.424 -0.292 -23.316 1.00 96.31 101 ARG A CA 1
ATOM 751 C C . ARG A 1 101 ? 5.929 -1.384 -24.260 1.00 96.31 101 ARG A C 1
ATOM 753 O O . ARG A 1 101 ? 6.708 -1.940 -25.035 1.00 96.31 101 ARG A O 1
ATOM 760 N N . THR A 1 102 ? 4.628 -1.651 -24.215 1.00 98.12 102 THR A N 1
ATOM 761 C CA . THR A 1 102 ? 3.900 -2.549 -25.121 1.00 98.12 102 THR A CA 1
ATOM 762 C C . THR A 1 102 ? 2.397 -2.274 -25.012 1.00 98.12 102 THR A C 1
ATOM 764 O O . THR A 1 102 ? 1.929 -1.956 -23.921 1.00 98.12 102 THR A O 1
ATOM 767 N N . ASP A 1 103 ? 1.663 -2.400 -26.118 1.00 98.25 103 ASP A N 1
ATOM 768 C CA . ASP A 1 103 ? 0.188 -2.421 -26.121 1.00 98.25 103 ASP A CA 1
ATOM 769 C C . ASP A 1 103 ? -0.359 -3.817 -25.749 1.00 98.25 103 ASP A C 1
ATOM 771 O O . ASP A 1 103 ? -1.558 -4.011 -25.560 1.00 98.25 103 ASP A O 1
ATOM 775 N N . GLU A 1 104 ? 0.533 -4.803 -25.639 1.00 98.19 104 GLU A N 1
ATOM 776 C CA . GLU A 1 104 ? 0.231 -6.185 -25.287 1.00 98.19 104 GLU A CA 1
ATOM 777 C C . GLU A 1 104 ? 0.471 -6.437 -23.790 1.00 98.19 104 GLU A C 1
ATOM 779 O O . GLU A 1 104 ? 0.733 -5.545 -22.983 1.00 98.19 104 GLU A O 1
ATOM 784 N N . ARG A 1 105 ? 0.400 -7.703 -23.378 1.00 97.56 105 ARG A N 1
ATOM 785 C CA . ARG A 1 105 ? 0.675 -8.094 -21.991 1.00 97.56 105 ARG A CA 1
ATOM 786 C C . ARG A 1 105 ? 2.175 -8.041 -21.693 1.00 97.56 105 ARG A C 1
ATOM 788 O O . ARG A 1 105 ? 2.974 -8.669 -22.384 1.00 97.56 105 ARG A O 1
ATOM 795 N N . GLY A 1 106 ? 2.545 -7.380 -20.598 1.00 96.38 106 GLY A N 1
ATOM 796 C CA . GLY A 1 106 ? 3.910 -7.355 -20.069 1.00 96.38 106 GLY A CA 1
ATOM 797 C C . GLY A 1 106 ? 4.063 -8.182 -18.791 1.00 96.38 106 GLY A C 1
ATOM 798 O O . GLY A 1 106 ? 3.184 -8.188 -17.932 1.00 96.38 106 GLY A O 1
ATOM 799 N N . THR A 1 107 ? 5.203 -8.859 -18.626 1.00 97.31 107 THR A N 1
ATOM 800 C CA . THR A 1 107 ? 5.558 -9.532 -17.365 1.00 97.31 107 THR A CA 1
ATOM 801 C C . THR A 1 107 ? 7.024 -9.307 -17.015 1.00 97.31 107 THR A C 1
ATOM 803 O O . THR A 1 107 ? 7.895 -9.582 -17.838 1.00 97.31 107 THR A O 1
ATOM 806 N N . ILE A 1 108 ? 7.303 -8.901 -15.774 1.00 97.19 108 ILE A N 1
ATOM 807 C CA . ILE A 1 108 ? 8.655 -8.858 -15.199 1.00 97.19 108 ILE A CA 1
ATOM 808 C C . ILE A 1 108 ? 8.729 -9.932 -14.111 1.00 97.19 108 ILE A C 1
ATOM 810 O O . ILE A 1 108 ? 7.945 -9.919 -13.164 1.00 97.19 108 ILE A O 1
ATOM 814 N N . ARG A 1 109 ? 9.657 -10.889 -14.241 1.00 96.88 109 ARG A N 1
ATOM 815 C CA . ARG A 1 109 ? 9.807 -12.009 -13.299 1.00 96.88 109 ARG A CA 1
ATOM 816 C C . ARG A 1 109 ? 11.237 -12.093 -12.785 1.00 96.88 109 ARG A C 1
ATOM 818 O O . ARG A 1 109 ? 12.154 -12.367 -13.549 1.00 96.88 109 ARG A O 1
ATOM 825 N N . ALA A 1 110 ? 11.404 -11.957 -11.471 1.00 96.69 110 ALA A N 1
ATOM 826 C CA . ALA A 1 110 ? 12.691 -12.103 -10.801 1.00 96.69 110 ALA A CA 1
ATOM 827 C C . ALA A 1 110 ? 12.590 -13.147 -9.678 1.00 96.69 110 ALA A C 1
ATOM 829 O O . ALA A 1 110 ? 12.137 -12.859 -8.574 1.00 96.69 110 ALA A O 1
ATOM 830 N N . GLY A 1 111 ? 13.011 -14.387 -9.954 1.00 96.19 111 GLY A N 1
ATOM 831 C CA . GLY A 1 111 ? 12.849 -15.520 -9.027 1.00 96.19 111 GLY A CA 1
ATOM 832 C C . GLY A 1 111 ? 13.635 -15.403 -7.715 1.00 96.19 111 GLY A C 1
ATOM 833 O O . GLY A 1 111 ? 13.324 -16.103 -6.751 1.00 96.19 111 GLY A O 1
ATOM 834 N N . LYS A 1 112 ? 14.635 -14.513 -7.664 1.00 94.25 112 LYS A N 1
ATOM 835 C CA . LYS A 1 112 ? 15.347 -14.170 -6.428 1.00 94.25 112 LYS A CA 1
ATOM 836 C C . LYS A 1 112 ? 14.686 -13.028 -5.660 1.00 94.25 112 LYS A C 1
ATOM 838 O O . LYS A 1 112 ? 14.878 -13.020 -4.457 1.00 94.25 112 LYS A O 1
ATOM 843 N N . GLY A 1 113 ? 13.889 -12.178 -6.316 1.00 96.38 113 GLY A N 1
ATOM 844 C CA . GLY A 1 113 ? 13.237 -10.966 -5.801 1.00 96.38 113 GLY A CA 1
ATOM 845 C C . GLY A 1 113 ? 13.458 -9.754 -6.721 1.00 96.38 113 GLY A C 1
ATOM 846 O O . GLY A 1 113 ? 14.314 -9.807 -7.603 1.00 96.38 113 GLY A O 1
ATOM 847 N N . LEU A 1 114 ? 12.677 -8.685 -6.543 1.00 97.25 114 LEU A N 1
ATOM 848 C CA . LEU A 1 114 ? 12.654 -7.495 -7.406 1.00 97.25 114 LEU A CA 1
ATOM 849 C C . LEU A 1 114 ? 12.733 -6.211 -6.567 1.00 97.25 114 LEU A C 1
ATOM 851 O O . LEU A 1 114 ? 11.954 -6.039 -5.634 1.00 97.25 114 LEU A O 1
ATOM 855 N N . LEU A 1 115 ? 13.650 -5.305 -6.904 1.00 97.00 115 LEU A N 1
ATOM 856 C CA . LEU A 1 115 ? 13.723 -3.959 -6.330 1.00 97.00 115 LEU A CA 1
ATOM 857 C C . LEU A 1 115 ? 13.209 -2.955 -7.365 1.00 97.00 115 LEU A C 1
ATOM 859 O O . LEU A 1 115 ? 13.691 -2.942 -8.494 1.00 97.00 115 LEU A O 1
ATOM 863 N N . LEU A 1 116 ? 12.248 -2.125 -6.969 1.00 96.69 116 LEU A N 1
ATOM 864 C CA . LEU A 1 116 ? 11.734 -1.002 -7.747 1.00 96.69 116 LEU A CA 1
ATOM 865 C C . LEU A 1 116 ? 11.964 0.256 -6.912 1.00 96.69 116 LEU A C 1
ATOM 867 O O . LEU A 1 116 ? 11.313 0.450 -5.886 1.00 96.69 116 LEU A O 1
ATOM 871 N N . SER A 1 117 ? 12.956 1.052 -7.303 1.00 96.25 117 SER A N 1
ATOM 872 C CA . SER A 1 117 ? 13.479 2.145 -6.486 1.00 96.25 117 SER A CA 1
ATOM 873 C C . SER A 1 117 ? 13.531 3.459 -7.263 1.00 96.25 117 SER A C 1
ATOM 875 O O . SER A 1 117 ? 13.905 3.475 -8.436 1.00 96.25 117 SER A O 1
ATOM 877 N N . ALA A 1 118 ? 13.170 4.548 -6.584 1.00 96.12 118 ALA A N 1
ATOM 878 C CA . ALA A 1 118 ? 13.443 5.923 -7.001 1.00 96.12 118 ALA A CA 1
ATOM 879 C C . ALA A 1 118 ? 14.657 6.533 -6.263 1.00 96.12 118 ALA A C 1
ATOM 881 O O . ALA A 1 118 ? 14.878 7.743 -6.326 1.00 96.12 118 ALA A O 1
ATOM 882 N N . ASP A 1 119 ? 15.439 5.719 -5.548 1.00 94.06 119 ASP A N 1
ATOM 883 C CA . ASP A 1 119 ? 16.719 6.129 -4.976 1.00 94.06 119 ASP A CA 1
ATOM 884 C C . ASP A 1 119 ? 17.739 6.316 -6.102 1.00 94.06 119 ASP A C 1
ATOM 886 O O . ASP A 1 119 ? 17.963 5.434 -6.933 1.00 94.06 119 ASP A O 1
ATOM 890 N N . ASN A 1 120 ? 18.377 7.483 -6.137 1.00 93.00 120 ASN A N 1
ATOM 891 C CA . ASN A 1 120 ? 19.389 7.760 -7.144 1.00 93.00 120 ASN A CA 1
ATOM 892 C C . ASN A 1 120 ? 20.687 7.001 -6.824 1.00 93.00 120 ASN A C 1
ATOM 894 O O . ASN A 1 120 ? 21.241 7.160 -5.735 1.00 93.00 120 ASN A O 1
ATOM 898 N N . GLN A 1 121 ? 21.214 6.261 -7.802 1.00 93.50 121 GLN A N 1
ATOM 899 C CA . GLN A 1 121 ? 22.547 5.654 -7.764 1.00 93.50 121 GLN A CA 1
ATOM 900 C C . GLN A 1 121 ? 23.418 6.262 -8.881 1.00 93.50 121 GLN A C 1
ATOM 902 O O . GLN A 1 121 ? 23.496 5.719 -9.991 1.00 93.50 121 GLN A O 1
ATOM 907 N N . PRO A 1 122 ? 24.065 7.420 -8.632 1.00 93.38 122 PRO A N 1
ATOM 908 C CA . PRO A 1 122 ? 24.799 8.147 -9.659 1.00 93.38 122 PRO A CA 1
ATOM 909 C C . PRO A 1 122 ? 25.868 7.278 -10.315 1.00 93.38 122 PRO A C 1
ATOM 911 O O . PRO A 1 122 ? 26.687 6.658 -9.637 1.00 93.38 122 PRO A O 1
ATOM 914 N N . LYS A 1 123 ? 25.878 7.271 -11.653 1.00 92.81 123 LYS A N 1
ATOM 915 C CA . LYS A 1 123 ? 26.856 6.529 -12.467 1.00 92.81 123 LYS A CA 1
ATOM 916 C C . LYS A 1 123 ? 26.900 5.020 -12.160 1.00 92.81 123 LYS A C 1
ATOM 918 O O . LYS A 1 123 ? 27.927 4.399 -12.410 1.00 92.81 123 LYS A O 1
ATOM 923 N N . ALA A 1 124 ? 25.814 4.452 -11.621 1.00 92.06 124 ALA A N 1
ATOM 924 C CA . ALA A 1 124 ? 25.742 3.053 -11.187 1.00 92.06 124 ALA A CA 1
ATOM 925 C C . ALA A 1 124 ? 26.869 2.660 -10.206 1.00 92.06 124 ALA A C 1
ATOM 927 O O . ALA A 1 124 ? 27.375 1.539 -10.231 1.00 92.06 124 ALA A O 1
ATOM 928 N N . LEU A 1 125 ? 27.300 3.601 -9.355 1.00 92.38 125 LEU A N 1
ATOM 929 C CA . LEU A 1 125 ? 28.296 3.344 -8.317 1.00 92.38 125 LEU A CA 1
ATOM 930 C C . LEU A 1 125 ? 27.637 2.652 -7.118 1.00 92.38 125 LEU A C 1
ATOM 932 O O . LEU A 1 125 ? 26.920 3.290 -6.350 1.00 92.38 125 LEU A O 1
ATOM 936 N N . GLY A 1 126 ? 27.905 1.357 -6.955 1.00 91.12 126 GLY A N 1
ATOM 937 C CA . GLY A 1 126 ? 27.404 0.536 -5.853 1.00 91.12 126 GLY A CA 1
ATOM 938 C C . GLY A 1 126 ? 26.955 -0.845 -6.321 1.00 91.12 126 GLY A C 1
ATOM 939 O O . GLY A 1 126 ? 27.187 -1.243 -7.462 1.00 91.12 126 GLY A O 1
ATOM 940 N N . GLU A 1 127 ? 26.318 -1.596 -5.426 1.00 92.25 127 GLU A N 1
ATOM 941 C CA . GLU A 1 127 ? 25.687 -2.860 -5.803 1.00 92.25 127 GLU A CA 1
ATOM 942 C C . GLU A 1 127 ? 24.375 -2.612 -6.560 1.00 92.25 127 GLU A C 1
ATOM 944 O O . GLU A 1 127 ? 23.655 -1.654 -6.282 1.00 92.25 127 GLU A O 1
ATOM 949 N N . VAL A 1 128 ? 24.032 -3.508 -7.492 1.00 92.75 128 VAL A N 1
ATOM 950 C CA . VAL A 1 128 ? 22.797 -3.404 -8.291 1.00 92.75 128 VAL A CA 1
ATOM 951 C C . VAL A 1 128 ? 21.529 -3.351 -7.414 1.00 92.75 128 VAL A C 1
ATOM 953 O O . VAL A 1 128 ? 20.676 -2.510 -7.680 1.00 92.75 128 VAL A O 1
ATOM 956 N N . PRO A 1 129 ? 21.358 -4.193 -6.372 1.00 92.56 129 PRO A N 1
ATOM 957 C CA . PRO A 1 129 ? 20.210 -4.106 -5.470 1.00 92.56 129 PRO A CA 1
ATOM 958 C C . PRO A 1 129 ? 20.516 -3.313 -4.184 1.00 92.56 129 PRO A C 1
ATOM 960 O O . PRO A 1 129 ? 20.051 -3.713 -3.110 1.00 92.56 129 PRO A O 1
ATOM 963 N N . ASP A 1 130 ? 21.307 -2.234 -4.254 1.00 92.25 130 ASP A N 1
ATOM 964 C CA . ASP A 1 130 ? 21.523 -1.369 -3.089 1.00 92.25 130 ASP A CA 1
ATOM 965 C C . ASP A 1 130 ? 20.201 -0.730 -2.631 1.00 92.25 130 ASP A C 1
ATOM 967 O O . ASP A 1 130 ? 19.370 -0.276 -3.412 1.00 92.25 130 ASP A O 1
ATOM 971 N N . ARG A 1 131 ? 19.994 -0.760 -1.320 1.00 92.50 131 ARG A N 1
ATOM 972 C CA . ARG A 1 131 ? 18.785 -0.316 -0.618 1.00 92.50 131 ARG A CA 1
ATOM 973 C C . ARG A 1 131 ? 19.085 0.029 0.838 1.00 92.50 131 ARG A C 1
ATOM 975 O O . ARG A 1 131 ? 18.200 -0.060 1.694 1.00 92.50 131 ARG A O 1
ATOM 982 N N . ALA A 1 132 ? 20.341 0.349 1.157 1.00 90.75 132 ALA A N 1
ATOM 983 C CA . ALA A 1 132 ? 20.757 0.633 2.527 1.00 90.75 132 ALA A CA 1
ATOM 984 C C . ALA A 1 132 ? 19.939 1.783 3.141 1.00 90.75 132 ALA A C 1
ATOM 986 O O . ALA A 1 132 ? 19.509 1.686 4.293 1.00 90.75 132 ALA A O 1
ATOM 987 N N . ALA A 1 133 ? 19.652 2.826 2.352 1.00 89.75 133 ALA A N 1
ATOM 988 C CA . ALA A 1 133 ? 18.815 3.954 2.759 1.00 89.75 133 ALA A CA 1
ATOM 989 C C . ALA A 1 133 ? 17.386 3.510 3.128 1.00 89.75 133 ALA A C 1
ATOM 991 O O . ALA A 1 133 ? 16.925 3.769 4.241 1.00 89.75 133 ALA A O 1
ATOM 992 N N . ALA A 1 134 ? 16.725 2.755 2.246 1.00 91.19 134 ALA A N 1
ATOM 993 C CA . ALA A 1 134 ? 15.369 2.250 2.460 1.00 91.19 134 ALA A CA 1
ATOM 994 C C . ALA A 1 134 ? 15.260 1.312 3.680 1.00 91.19 134 ALA A C 1
ATOM 996 O O . ALA A 1 134 ? 14.328 1.409 4.485 1.00 91.19 134 ALA A O 1
ATOM 997 N N . LEU A 1 135 ? 16.238 0.414 3.860 1.00 92.50 135 LEU A N 1
ATOM 998 C CA . LEU A 1 135 ? 16.281 -0.500 5.006 1.00 92.50 135 LEU A CA 1
ATOM 999 C C . LEU A 1 135 ? 16.523 0.234 6.330 1.00 92.50 135 LEU A C 1
ATOM 1001 O O . LEU A 1 135 ? 15.965 -0.165 7.355 1.00 92.50 135 LEU A O 1
ATOM 1005 N N . LYS A 1 136 ? 17.333 1.300 6.321 1.00 91.31 136 LYS A N 1
ATOM 1006 C CA . LYS A 1 136 ? 17.568 2.147 7.497 1.00 91.31 136 LYS A CA 1
ATOM 1007 C C . LYS A 1 136 ? 16.278 2.831 7.944 1.00 91.31 136 LYS A C 1
ATOM 1009 O O . LYS A 1 136 ? 15.954 2.784 9.130 1.00 91.31 136 LYS A O 1
ATOM 1014 N N . GLU A 1 137 ? 15.528 3.403 7.006 1.00 89.00 137 GLU A N 1
ATOM 1015 C CA . GLU A 1 137 ? 14.272 4.092 7.317 1.00 89.00 137 GLU A CA 1
ATOM 1016 C C . GLU A 1 137 ? 13.195 3.124 7.822 1.00 89.00 137 GLU A C 1
ATOM 1018 O O . GLU A 1 137 ? 12.553 3.373 8.844 1.00 89.00 137 GLU A O 1
ATOM 1023 N N . THR A 1 138 ? 13.088 1.948 7.196 1.00 89.25 138 THR A N 1
ATOM 1024 C CA . THR A 1 138 ? 12.199 0.873 7.665 1.00 89.25 138 THR A CA 1
ATOM 1025 C C . THR A 1 138 ? 12.548 0.434 9.091 1.00 89.25 138 THR A C 1
ATOM 1027 O O . THR A 1 138 ? 11.664 0.266 9.931 1.00 89.25 138 THR A O 1
ATOM 1030 N N . GLY A 1 139 ? 13.841 0.274 9.395 1.00 88.50 139 GLY A N 1
ATOM 1031 C CA . GLY A 1 139 ? 14.303 -0.092 10.735 1.00 88.50 139 GLY A CA 1
ATOM 1032 C C . GLY A 1 139 ? 13.961 0.961 11.792 1.00 88.50 139 GLY A C 1
ATOM 1033 O O . GLY A 1 139 ? 13.519 0.608 12.886 1.00 88.50 139 GLY A O 1
ATOM 1034 N N . ARG A 1 140 ? 14.104 2.249 11.455 1.00 89.88 140 ARG A N 1
ATOM 1035 C CA . ARG A 1 140 ? 13.740 3.369 12.335 1.00 89.88 140 ARG A CA 1
ATOM 1036 C C . ARG A 1 140 ? 12.244 3.362 12.660 1.00 89.88 140 ARG A C 1
ATOM 1038 O O . ARG A 1 140 ? 11.876 3.474 13.829 1.00 89.88 140 ARG A O 1
ATOM 1045 N N . LEU A 1 141 ? 11.390 3.177 11.652 1.00 91.00 141 LEU A N 1
ATOM 1046 C CA . LEU A 1 141 ? 9.938 3.097 11.836 1.00 91.00 141 LEU A CA 1
ATOM 1047 C C . LEU A 1 141 ? 9.543 1.912 12.732 1.00 91.00 141 LEU A C 1
ATOM 1049 O O . LEU A 1 141 ? 8.746 2.067 13.654 1.00 91.00 141 LEU A O 1
ATOM 1053 N N . GLN A 1 142 ? 10.153 0.741 12.532 1.00 88.81 142 GLN A N 1
ATOM 1054 C CA . GLN A 1 142 ? 9.880 -0.437 13.364 1.00 88.81 142 GLN A CA 1
ATOM 1055 C C . GLN A 1 142 ? 10.253 -0.241 14.838 1.00 88.81 142 GLN A C 1
ATOM 1057 O O . GLN A 1 142 ? 9.535 -0.714 15.719 1.00 88.81 142 GLN A O 1
ATOM 1062 N N . GLN A 1 143 ? 11.341 0.478 15.131 1.00 89.06 143 GLN A N 1
ATOM 1063 C CA . GLN A 1 143 ? 11.702 0.811 16.513 1.00 89.06 143 GLN A CA 1
ATOM 1064 C C . GLN A 1 143 ? 10.648 1.701 17.183 1.00 89.06 143 GLN A C 1
ATOM 1066 O O . GLN A 1 143 ? 10.308 1.471 18.343 1.00 89.06 143 GLN A O 1
ATOM 1071 N N . GLN A 1 144 ? 10.100 2.679 16.457 1.00 90.25 144 GLN A N 1
ATOM 1072 C CA . GLN A 1 144 ? 9.030 3.542 16.968 1.00 90.25 144 GLN A CA 1
ATOM 1073 C C . GLN A 1 144 ? 7.745 2.744 17.240 1.00 90.25 144 GLN A C 1
ATOM 1075 O O . GLN A 1 144 ? 7.124 2.909 18.290 1.00 90.25 144 GLN A O 1
ATOM 1080 N N . LEU A 1 145 ? 7.385 1.821 16.344 1.00 90.56 145 LEU A N 1
ATOM 1081 C CA . LEU A 1 145 ? 6.204 0.970 16.509 1.00 90.56 145 LEU A CA 1
ATOM 1082 C C . LEU A 1 145 ? 6.315 0.024 17.706 1.00 90.56 145 LEU A C 1
ATOM 1084 O O . LEU A 1 145 ? 5.337 -0.134 18.428 1.00 90.56 145 LEU A O 1
ATOM 1088 N N . ARG A 1 146 ? 7.500 -0.540 17.984 1.00 90.06 146 ARG A N 1
ATOM 1089 C CA . ARG A 1 146 ? 7.720 -1.354 19.196 1.00 90.06 146 ARG A CA 1
ATOM 1090 C C . ARG A 1 146 ? 7.436 -0.584 20.482 1.00 90.06 146 ARG A C 1
ATOM 1092 O O . ARG A 1 146 ? 6.901 -1.136 21.435 1.00 90.06 146 ARG A O 1
ATOM 1099 N N . GLN A 1 147 ? 7.792 0.698 20.528 1.00 90.12 147 GLN A N 1
ATOM 1100 C CA . GLN A 1 147 ? 7.493 1.532 21.695 1.00 90.12 147 GLN A CA 1
ATOM 1101 C C . GLN A 1 147 ? 5.987 1.764 21.865 1.00 90.12 147 GLN A C 1
ATOM 1103 O O . GLN A 1 147 ? 5.500 1.815 22.993 1.00 90.12 147 GLN A O 1
ATOM 1108 N N . LEU A 1 148 ? 5.248 1.903 20.761 1.00 90.56 148 LEU A N 1
ATOM 1109 C CA . LEU A 1 148 ? 3.791 2.031 20.792 1.00 90.56 148 LEU A CA 1
ATOM 1110 C C . LEU A 1 148 ? 3.112 0.715 21.197 1.00 90.56 148 LEU A C 1
ATOM 1112 O O . LEU A 1 148 ? 2.189 0.727 22.005 1.00 90.56 148 LEU A O 1
ATOM 1116 N N . GLU A 1 149 ? 3.605 -0.407 20.682 1.00 90.94 149 GLU A N 1
ATOM 1117 C CA . GLU A 1 149 ? 3.155 -1.757 21.017 1.00 90.94 149 GLU A CA 1
ATOM 1118 C C . GLU A 1 149 ? 3.313 -2.061 22.516 1.00 90.94 149 GLU A C 1
ATOM 1120 O O . GLU A 1 149 ? 2.350 -2.490 23.147 1.00 90.94 149 GLU A O 1
ATOM 1125 N N . MET A 1 150 ? 4.473 -1.758 23.114 1.00 90.69 150 MET A N 1
ATOM 1126 C CA . MET A 1 150 ? 4.687 -1.923 24.562 1.00 90.69 150 MET A CA 1
ATOM 1127 C C . MET A 1 150 ? 3.710 -1.082 25.398 1.00 90.69 150 MET A C 1
ATOM 1129 O O . MET A 1 150 ? 3.230 -1.536 26.435 1.00 90.69 150 MET A O 1
ATOM 1133 N N . ALA A 1 151 ? 3.387 0.137 24.953 1.00 91.25 151 ALA A N 1
ATOM 1134 C CA . ALA A 1 151 ? 2.404 0.982 25.634 1.00 91.25 151 ALA A CA 1
ATOM 1135 C C . ALA A 1 151 ? 0.974 0.422 25.510 1.00 91.25 151 ALA A C 1
ATOM 1137 O O . ALA A 1 151 ? 0.215 0.446 26.479 1.00 91.25 151 ALA A O 1
ATOM 1138 N N . ALA A 1 152 ? 0.620 -0.126 24.342 1.00 91.88 152 ALA A N 1
ATOM 1139 C CA . ALA A 1 152 ? -0.657 -0.802 24.129 1.00 91.88 152 ALA A CA 1
ATOM 1140 C C . ALA A 1 152 ? -0.792 -2.047 25.024 1.00 91.88 152 ALA A C 1
ATOM 1142 O O .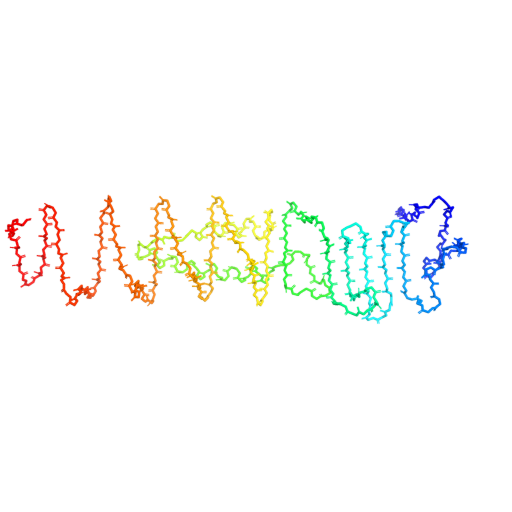 ALA A 1 152 ? -1.842 -2.256 25.630 1.00 91.88 152 ALA A O 1
ATOM 1143 N N . GLU A 1 153 ? 0.279 -2.830 25.169 1.00 90.88 153 GLU A N 1
ATOM 1144 C CA . GLU A 1 153 ? 0.314 -4.007 26.044 1.00 90.88 153 GLU A CA 1
ATOM 1145 C C . GLU A 1 153 ? 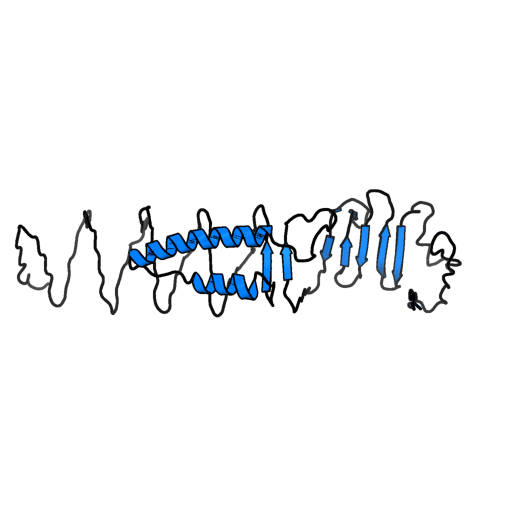0.118 -3.636 27.522 1.00 90.88 153 GLU A C 1
ATOM 1147 O O . GLU A 1 153 ? -0.706 -4.244 28.205 1.00 90.88 153 GLU A O 1
ATOM 1152 N N . GLN A 1 154 ? 0.798 -2.591 28.008 1.00 91.81 154 GLN A N 1
ATOM 1153 C CA . GLN A 1 154 ? 0.607 -2.076 29.372 1.00 91.81 154 GLN A CA 1
ATOM 1154 C C . GLN A 1 154 ? -0.832 -1.609 29.628 1.00 91.81 154 GLN A C 1
ATOM 1156 O O . GLN A 1 154 ? -1.348 -1.772 30.733 1.00 91.81 154 GLN A O 1
ATOM 1161 N N . ALA A 1 155 ? -1.496 -1.076 28.600 1.00 90.88 155 ALA A N 1
ATOM 1162 C CA . ALA A 1 155 ? -2.901 -0.683 28.644 1.00 90.88 155 ALA A CA 1
ATOM 1163 C C . ALA A 1 155 ? -3.881 -1.855 28.425 1.00 90.88 155 ALA A C 1
ATOM 1165 O O . ALA A 1 155 ? -5.084 -1.623 28.318 1.00 90.88 155 ALA A O 1
ATOM 1166 N N . GLN A 1 156 ? -3.389 -3.099 28.339 1.00 90.94 156 GLN A N 1
ATOM 1167 C CA . GLN A 1 156 ? -4.181 -4.299 28.043 1.00 90.94 156 GLN A CA 1
ATOM 1168 C C . GLN A 1 156 ? -4.969 -4.205 26.718 1.00 90.94 156 GLN A C 1
ATOM 1170 O O . GLN A 1 156 ? -6.012 -4.843 26.557 1.00 90.94 156 GLN A O 1
ATOM 1175 N N . ALA A 1 157 ? -4.481 -3.410 25.762 1.00 92.62 157 ALA A N 1
ATOM 1176 C CA . ALA A 1 157 ? -5.063 -3.273 24.432 1.00 92.62 157 ALA A CA 1
ATOM 1177 C C . ALA A 1 157 ? -4.594 -4.396 23.486 1.00 92.62 157 ALA A C 1
ATOM 1179 O O . ALA A 1 157 ? -3.670 -5.156 23.782 1.00 92.62 157 ALA A O 1
ATOM 1180 N N . LEU A 1 158 ? -5.239 -4.508 22.319 1.00 89.69 158 LEU A N 1
ATOM 1181 C CA . LEU A 1 158 ? -4.833 -5.464 21.288 1.00 89.69 158 LEU A CA 1
ATOM 1182 C C . LEU A 1 158 ? -3.421 -5.134 20.774 1.00 89.69 158 LEU A C 1
ATOM 1184 O O . LEU A 1 158 ? -3.178 -4.037 20.272 1.00 89.69 158 LEU A O 1
ATOM 1188 N N . LYS A 1 159 ? -2.514 -6.109 20.868 1.00 88.94 159 LYS A N 1
ATOM 1189 C CA . LYS A 1 159 ? -1.139 -6.019 20.368 1.00 88.94 159 LYS A CA 1
ATOM 1190 C C . LYS A 1 159 ? -1.121 -6.120 18.837 1.00 88.94 159 LYS A C 1
ATOM 1192 O O . LYS A 1 159 ? -1.676 -7.064 18.276 1.00 88.94 159 LYS A O 1
ATOM 1197 N N . ALA A 1 160 ? -0.464 -5.174 18.168 1.00 86.50 160 ALA A N 1
ATOM 1198 C CA . ALA A 1 160 ? -0.144 -5.304 16.747 1.00 86.50 160 ALA A CA 1
ATOM 1199 C C . ALA A 1 160 ? 0.961 -6.355 16.555 1.00 86.50 160 ALA A C 1
ATOM 1201 O O . ALA A 1 160 ? 1.887 -6.411 17.351 1.00 86.50 160 ALA A O 1
ATOM 1202 N N . ASP A 1 161 ? 0.910 -7.170 15.500 1.00 88.69 161 ASP A N 1
ATOM 1203 C CA . ASP A 1 161 ? 1.933 -8.200 15.253 1.00 88.69 161 ASP A CA 1
ATOM 1204 C C . ASP A 1 161 ? 3.218 -7.601 14.640 1.00 88.69 161 ASP A C 1
ATOM 1206 O O . ASP A 1 161 ? 3.526 -7.770 13.454 1.00 88.69 161 ASP A O 1
ATOM 1210 N N . ILE A 1 162 ? 3.971 -6.848 15.449 1.00 88.19 162 ILE A N 1
ATOM 1211 C CA . ILE A 1 162 ? 5.241 -6.229 15.038 1.00 88.19 162 ILE A CA 1
ATOM 1212 C C . ILE A 1 162 ? 6.346 -7.284 14.882 1.00 88.19 162 ILE A C 1
ATOM 1214 O O . ILE A 1 162 ? 7.245 -7.140 14.046 1.00 88.19 162 ILE A O 1
ATOM 1218 N N . ASP A 1 163 ? 6.270 -8.385 15.630 1.00 89.06 163 ASP A N 1
ATOM 1219 C CA . ASP A 1 163 ? 7.243 -9.474 15.562 1.00 89.06 163 ASP A CA 1
ATOM 1220 C C . ASP A 1 163 ? 7.231 -10.168 14.187 1.00 89.06 163 ASP A C 1
ATOM 1222 O O . ASP A 1 163 ? 8.297 -10.430 13.616 1.00 89.06 163 ASP A O 1
ATOM 1226 N N . SER A 1 164 ? 6.059 -10.399 13.584 1.00 91.19 164 SER A N 1
ATOM 1227 C CA . SER A 1 164 ? 5.966 -10.888 12.199 1.00 91.19 164 SER A CA 1
ATOM 1228 C C . SER A 1 164 ? 6.544 -9.906 11.180 1.00 91.19 164 SER A C 1
ATOM 1230 O O . SER A 1 164 ? 7.279 -10.326 10.280 1.00 91.19 164 SER A O 1
ATOM 1232 N N . GLN A 1 165 ? 6.310 -8.599 11.343 1.00 90.62 165 GLN A N 1
ATOM 1233 C CA . GLN A 1 165 ? 6.892 -7.577 10.460 1.00 90.62 165 GLN A CA 1
ATOM 1234 C C . GLN A 1 165 ? 8.426 -7.567 10.532 1.00 90.62 165 GLN A C 1
ATOM 1236 O O . GLN A 1 165 ? 9.113 -7.433 9.515 1.00 90.62 165 GLN A O 1
ATOM 1241 N N . MET A 1 166 ? 8.992 -7.758 11.724 1.00 89.62 166 MET A N 1
ATOM 1242 C CA . MET A 1 166 ? 10.441 -7.836 11.898 1.00 89.62 166 MET A CA 1
ATOM 1243 C C . MET A 1 166 ? 11.048 -9.113 11.331 1.00 89.62 166 MET A C 1
ATOM 1245 O O . MET A 1 166 ? 12.117 -9.053 10.715 1.00 89.62 166 MET A O 1
ATOM 1249 N N . ARG A 1 167 ? 10.367 -10.256 11.472 1.00 91.94 167 ARG A N 1
ATOM 1250 C CA . ARG A 1 167 ? 10.783 -11.505 10.817 1.00 91.94 167 ARG A CA 1
ATOM 1251 C C . ARG A 1 167 ? 10.793 -11.350 9.299 1.00 91.94 167 ARG A C 1
ATOM 1253 O O . ARG A 1 167 ? 11.788 -11.704 8.667 1.00 91.94 167 ARG A O 1
ATOM 1260 N N . MET A 1 168 ? 9.748 -10.756 8.721 1.00 91.75 168 MET A N 1
ATOM 1261 C CA . MET A 1 168 ? 9.681 -10.454 7.288 1.00 91.75 168 MET A CA 1
ATOM 1262 C C . MET A 1 168 ? 10.827 -9.528 6.850 1.00 91.75 168 MET A C 1
ATOM 1264 O O . MET A 1 168 ? 11.513 -9.832 5.869 1.00 91.75 168 MET A O 1
ATOM 1268 N N . LEU A 1 169 ? 11.090 -8.441 7.586 1.00 90.88 169 LEU A N 1
ATOM 1269 C CA . LEU A 1 169 ? 12.207 -7.539 7.293 1.00 90.88 169 LEU A CA 1
ATOM 1270 C C . LEU A 1 169 ? 13.538 -8.299 7.286 1.00 90.88 169 LEU A C 1
ATOM 1272 O O . LEU A 1 169 ? 14.300 -8.197 6.328 1.00 90.88 169 LEU A O 1
ATOM 1276 N N . ALA A 1 170 ? 13.823 -9.059 8.344 1.00 91.62 170 ALA A N 1
ATOM 1277 C CA . ALA A 1 170 ? 15.105 -9.730 8.514 1.00 91.62 170 ALA A CA 1
ATOM 1278 C C . ALA A 1 170 ? 15.327 -10.864 7.502 1.00 91.62 170 ALA A C 1
ATOM 1280 O O . ALA A 1 170 ? 16.405 -10.959 6.920 1.00 91.62 170 ALA A O 1
ATOM 1281 N N . GLN A 1 171 ? 14.317 -11.708 7.281 1.00 92.81 171 GLN A N 1
ATOM 1282 C CA . GLN A 1 171 ? 14.460 -12.947 6.509 1.00 92.81 171 GLN A CA 1
ATOM 1283 C C . GLN A 1 171 ? 14.117 -12.795 5.024 1.00 92.81 171 GLN A C 1
ATOM 1285 O O . GLN A 1 171 ? 14.554 -13.611 4.214 1.00 92.81 171 GLN A O 1
ATOM 1290 N N . ARG A 1 172 ? 13.316 -11.790 4.645 1.00 91.94 172 ARG A N 1
ATOM 1291 C CA . ARG A 1 172 ? 12.834 -11.613 3.264 1.00 91.94 172 ARG A CA 1
ATOM 1292 C C . ARG A 1 172 ? 13.275 -10.285 2.677 1.00 91.94 172 ARG A C 1
ATOM 1294 O O . ARG A 1 172 ? 13.937 -10.283 1.643 1.00 91.94 172 ARG A O 1
ATOM 1301 N N . LEU A 1 173 ? 12.970 -9.169 3.339 1.00 92.25 173 LEU A N 1
ATOM 1302 C CA . LEU A 1 173 ? 13.240 -7.850 2.771 1.00 92.25 173 LEU A CA 1
ATOM 1303 C C . LEU A 1 173 ? 14.743 -7.552 2.718 1.00 92.25 173 LEU A C 1
ATOM 1305 O O . LEU A 1 173 ? 15.241 -7.260 1.642 1.00 92.25 173 LEU A O 1
ATOM 1309 N N . LYS A 1 174 ? 15.496 -7.713 3.815 1.00 92.25 174 LYS A N 1
ATOM 1310 C CA . LYS A 1 174 ? 16.957 -7.497 3.851 1.00 92.25 174 LYS A CA 1
ATOM 1311 C C . LYS A 1 174 ? 17.755 -8.337 2.839 1.00 92.25 174 LYS A C 1
ATOM 1313 O O . LYS A 1 174 ? 18.667 -7.770 2.243 1.00 92.25 174 LYS A O 1
ATOM 1318 N N . PRO A 1 175 ? 17.448 -9.628 2.597 1.00 93.62 175 PRO A N 1
ATOM 1319 C CA . PRO A 1 175 ? 18.106 -10.420 1.549 1.00 93.62 175 PRO A CA 1
ATOM 1320 C C . PRO A 1 175 ? 17.431 -10.339 0.165 1.00 93.62 175 PRO A C 1
ATOM 1322 O O . PRO A 1 175 ? 17.905 -10.968 -0.773 1.00 93.62 175 PRO A O 1
ATOM 1325 N N . LEU A 1 176 ? 16.344 -9.568 0.000 1.00 95.31 176 LEU A N 1
ATOM 1326 C CA . LEU A 1 176 ? 15.477 -9.534 -1.196 1.00 95.31 176 LEU A CA 1
ATOM 1327 C C . LEU A 1 176 ? 14.876 -10.901 -1.536 1.00 95.31 176 LEU A C 1
ATOM 1329 O O . LEU A 1 176 ? 14.528 -11.127 -2.678 1.00 95.31 176 LEU A O 1
ATOM 1333 N N . HIS A 1 177 ? 14.745 -11.832 -0.597 1.00 95.19 177 HIS A N 1
ATOM 1334 C CA . HIS A 1 177 ? 14.468 -13.225 -0.931 1.00 95.19 177 HIS A CA 1
ATOM 1335 C C . HIS A 1 177 ? 12.999 -13.475 -1.315 1.00 95.19 177 HIS A C 1
ATOM 1337 O O . HIS A 1 177 ? 12.136 -13.622 -0.445 1.00 95.19 177 HIS A O 1
ATOM 1343 N N . LYS A 1 178 ? 12.747 -13.596 -2.628 1.00 95.31 178 LYS A N 1
ATOM 1344 C CA . LYS A 1 178 ? 11.427 -13.846 -3.246 1.00 95.31 178 LYS A CA 1
ATOM 1345 C C . LYS A 1 178 ? 10.381 -12.789 -2.875 1.00 95.31 178 LYS A C 1
ATOM 1347 O O . LYS A 1 178 ? 9.224 -13.114 -2.625 1.00 95.31 178 LYS A O 1
ATOM 1352 N N . ILE A 1 179 ? 10.799 -11.529 -2.832 1.00 95.38 179 ILE A N 1
ATOM 1353 C CA . ILE A 1 179 ? 9.938 -10.391 -2.508 1.00 95.38 179 ILE A CA 1
ATOM 1354 C C . ILE A 1 179 ? 10.093 -9.284 -3.548 1.00 95.38 179 ILE A C 1
ATOM 1356 O O . ILE A 1 179 ? 11.133 -9.189 -4.201 1.00 95.38 179 ILE A O 1
ATOM 1360 N N . ILE A 1 180 ? 9.066 -8.448 -3.679 1.00 96.88 180 ILE A N 1
ATOM 1361 C CA . ILE A 1 180 ? 9.144 -7.178 -4.397 1.00 96.88 180 ILE A CA 1
ATOM 1362 C C . ILE A 1 180 ? 9.273 -6.063 -3.358 1.00 96.88 180 ILE A C 1
ATOM 1364 O O . ILE A 1 180 ? 8.465 -5.991 -2.435 1.00 96.88 180 ILE A O 1
ATOM 1368 N N . HIS A 1 181 ? 10.294 -5.220 -3.484 1.00 95.81 181 HIS A N 1
ATOM 1369 C CA . HIS A 1 181 ? 10.496 -4.059 -2.624 1.00 95.81 181 HIS A CA 1
ATOM 1370 C C . HIS A 1 181 ? 10.335 -2.785 -3.447 1.00 95.81 181 HIS A C 1
ATOM 1372 O O . HIS A 1 181 ? 11.114 -2.550 -4.369 1.00 95.81 181 HIS A O 1
ATOM 1378 N N . PHE A 1 182 ? 9.332 -1.985 -3.097 1.00 96.19 182 PHE A N 1
ATOM 1379 C CA . PHE A 1 182 ? 9.139 -0.642 -3.629 1.00 96.19 182 PHE A CA 1
ATOM 1380 C C . PHE A 1 182 ? 9.741 0.367 -2.660 1.00 96.19 182 PHE A C 1
ATOM 1382 O O . PHE A 1 182 ? 9.500 0.280 -1.456 1.00 96.19 182 PHE A O 1
ATOM 1389 N N . THR A 1 183 ? 10.524 1.312 -3.169 1.00 95.12 183 THR A N 1
ATOM 1390 C CA . THR A 1 183 ? 11.109 2.363 -2.341 1.00 95.12 183 THR A CA 1
ATOM 1391 C C . THR A 1 183 ? 11.237 3.671 -3.109 1.00 95.12 183 THR A C 1
ATOM 1393 O O . THR A 1 183 ? 11.554 3.693 -4.298 1.00 95.12 183 THR A O 1
ATOM 1396 N N . ALA A 1 184 ? 10.946 4.771 -2.426 1.00 95.94 184 ALA A N 1
ATOM 1397 C CA . ALA A 1 184 ? 11.098 6.107 -2.965 1.00 95.94 184 ALA A CA 1
ATOM 1398 C C . ALA A 1 184 ? 11.360 7.094 -1.818 1.00 95.94 184 ALA A C 1
ATOM 1400 O O . ALA A 1 184 ? 10.610 7.088 -0.837 1.00 95.94 184 ALA A O 1
ATOM 1401 N N . PRO A 1 185 ? 12.373 7.970 -1.927 1.00 93.00 185 PRO A N 1
ATOM 1402 C CA . PRO A 1 185 ? 12.743 8.885 -0.846 1.00 93.00 185 PRO A CA 1
ATOM 1403 C C . PRO A 1 185 ? 11.735 10.025 -0.631 1.00 93.00 185 PRO A C 1
ATOM 1405 O O . PRO A 1 185 ? 11.713 10.623 0.440 1.00 93.00 185 PRO A O 1
ATOM 1408 N N . GLN A 1 186 ? 10.914 10.343 -1.637 1.00 94.88 186 GLN A N 1
ATOM 1409 C CA . GLN A 1 186 ? 9.993 11.490 -1.621 1.00 94.88 186 GLN A CA 1
ATOM 1410 C C . GLN A 1 186 ? 8.511 11.101 -1.743 1.00 94.88 186 GLN A C 1
ATOM 1412 O O . GLN A 1 186 ? 7.663 11.968 -1.931 1.00 94.88 186 GLN A O 1
ATOM 1417 N N . GLY A 1 187 ? 8.187 9.812 -1.599 1.00 94.62 187 GLY A N 1
ATOM 1418 C CA . GLY A 1 187 ? 6.807 9.321 -1.557 1.00 94.62 187 GLY A CA 1
ATOM 1419 C C . GLY A 1 187 ? 6.469 8.294 -2.636 1.00 94.62 187 GLY A C 1
ATOM 1420 O O . GLY A 1 187 ? 7.182 8.126 -3.621 1.00 94.62 187 GLY A O 1
ATOM 1421 N N . MET A 1 188 ? 5.359 7.590 -2.422 1.00 96.62 188 MET A N 1
ATOM 1422 C CA . MET A 1 188 ? 4.788 6.609 -3.344 1.00 96.62 188 MET A CA 1
ATOM 1423 C C . MET A 1 188 ? 3.277 6.827 -3.414 1.00 96.62 188 MET A C 1
ATOM 1425 O O . MET A 1 188 ? 2.646 7.055 -2.383 1.00 96.62 188 MET A O 1
ATOM 1429 N N . ALA A 1 189 ? 2.703 6.726 -4.611 1.00 97.19 189 ALA A N 1
ATOM 1430 C CA . ALA A 1 189 ? 1.263 6.808 -4.831 1.00 97.19 189 ALA A CA 1
ATOM 1431 C C . ALA A 1 189 ? 0.780 5.551 -5.558 1.00 97.19 189 ALA A C 1
ATOM 1433 O O . ALA A 1 189 ? 1.388 5.124 -6.540 1.00 97.19 189 ALA A O 1
ATOM 1434 N N . LEU A 1 190 ? -0.314 4.969 -5.070 1.00 96.69 190 LEU A N 1
ATOM 1435 C CA . LEU A 1 190 ? -1.038 3.888 -5.728 1.00 96.69 190 LEU A CA 1
ATOM 1436 C C . LEU A 1 190 ? -2.426 4.433 -6.066 1.00 96.69 190 LEU A C 1
ATOM 1438 O O . LEU A 1 190 ? -3.153 4.839 -5.163 1.00 96.69 190 LEU A O 1
ATOM 1442 N N . THR A 1 191 ? -2.794 4.423 -7.347 1.00 97.12 191 THR A N 1
ATOM 1443 C CA . THR A 1 191 ? -4.064 4.983 -7.833 1.00 97.12 191 THR A CA 1
ATOM 1444 C C . THR A 1 191 ? -4.727 4.007 -8.801 1.00 97.12 191 THR A C 1
ATOM 1446 O O . THR A 1 191 ? -4.043 3.390 -9.616 1.00 97.12 191 THR A O 1
ATOM 1449 N N . SER A 1 192 ? -6.053 3.890 -8.725 1.00 97.31 192 SER A N 1
ATOM 1450 C CA . SER A 1 192 ? -6.891 3.148 -9.674 1.00 97.31 192 SER A CA 1
ATOM 1451 C C . SER A 1 192 ? -8.056 4.035 -10.113 1.00 97.31 192 SER A C 1
ATOM 1453 O O . SER A 1 192 ? -8.530 4.851 -9.325 1.00 97.31 192 SER A O 1
ATOM 1455 N N . GLY A 1 193 ? -8.490 3.898 -11.369 1.00 96.94 193 GLY A N 1
ATOM 1456 C CA . GLY A 1 193 ? -9.718 4.540 -11.858 1.00 96.94 193 GLY A CA 1
ATOM 1457 C C . GLY A 1 193 ? -10.991 3.812 -11.413 1.00 96.94 193 GLY A C 1
ATOM 1458 O O . GLY A 1 193 ? -12.071 4.389 -11.472 1.00 96.94 193 GLY A O 1
ATOM 1459 N N . GLU A 1 194 ? -10.845 2.567 -10.957 1.00 96.88 194 GLU A N 1
ATOM 1460 C CA . GLU A 1 194 ? -11.914 1.706 -10.452 1.00 96.88 194 GLU A CA 1
ATOM 1461 C C . GLU A 1 194 ? -11.469 1.126 -9.095 1.00 96.88 194 GLU A C 1
ATOM 1463 O O . GLU A 1 194 ? -11.164 1.873 -8.164 1.00 96.88 194 GLU A O 1
ATOM 1468 N N . ASP A 1 195 ? -11.370 -0.198 -8.975 1.00 97.81 195 ASP A N 1
ATOM 1469 C CA . ASP A 1 195 ? -11.086 -0.873 -7.713 1.00 97.81 195 ASP A CA 1
ATOM 1470 C C . ASP A 1 195 ? -9.586 -0.925 -7.372 1.00 97.81 195 ASP A C 1
ATOM 1472 O O . ASP A 1 195 ? -8.713 -0.975 -8.247 1.00 97.81 195 ASP A O 1
ATOM 1476 N N . MET A 1 196 ? -9.278 -0.980 -6.072 1.00 97.25 196 MET A N 1
ATOM 1477 C CA . MET A 1 196 ? -7.951 -1.297 -5.535 1.00 97.25 196 MET A CA 1
ATOM 1478 C C . MET A 1 196 ? -8.069 -2.366 -4.445 1.00 97.25 196 MET A C 1
ATOM 1480 O O . MET A 1 196 ? -8.808 -2.191 -3.479 1.00 97.25 196 MET A O 1
ATOM 1484 N N . GLN A 1 197 ? -7.298 -3.452 -4.565 1.00 97.06 197 GLN A N 1
ATOM 1485 C CA . GLN A 1 197 ? -7.289 -4.551 -3.598 1.00 97.06 197 GLN A CA 1
ATOM 1486 C C . GLN A 1 197 ? -5.887 -4.788 -3.029 1.00 97.06 197 GLN A C 1
ATOM 1488 O O . GLN A 1 197 ? -4.914 -4.928 -3.769 1.00 97.06 197 GLN A O 1
ATOM 1493 N N . LEU A 1 198 ? -5.803 -4.904 -1.702 1.00 96.94 198 LEU A N 1
ATOM 1494 C CA . LEU A 1 198 ? -4.616 -5.351 -0.975 1.00 96.94 198 LEU A CA 1
ATOM 1495 C C . LEU A 1 198 ? -4.979 -6.632 -0.220 1.00 96.94 198 LEU A C 1
ATOM 1497 O O . LEU A 1 198 ? -5.860 -6.615 0.636 1.00 96.94 198 LEU A O 1
ATOM 1501 N N . ALA A 1 199 ? -4.323 -7.746 -0.543 1.00 97.06 199 ALA A N 1
ATOM 1502 C CA . ALA A 1 199 ? -4.623 -9.048 0.045 1.00 97.06 199 ALA A CA 1
ATOM 1503 C C . ALA A 1 199 ? -3.337 -9.798 0.412 1.00 97.06 199 ALA A C 1
ATOM 1505 O O . ALA A 1 199 ? -2.386 -9.843 -0.368 1.00 97.06 199 ALA A O 1
ATOM 1506 N N . ALA A 1 200 ? -3.331 -10.417 1.592 1.00 96.38 200 ALA A N 1
ATOM 1507 C CA . ALA A 1 200 ? -2.276 -11.306 2.061 1.00 96.38 200 ALA A CA 1
ATOM 1508 C C . ALA A 1 200 ? -2.901 -12.466 2.848 1.00 96.38 200 ALA A C 1
ATOM 1510 O O . ALA A 1 200 ? -3.875 -12.265 3.566 1.00 96.38 200 ALA A O 1
ATOM 1511 N N . THR A 1 201 ? -2.344 -13.675 2.719 1.00 95.94 201 THR A N 1
ATOM 1512 C CA . THR A 1 201 ? -2.820 -14.867 3.451 1.00 95.94 201 THR A CA 1
ATOM 1513 C C . THR A 1 201 ? -2.490 -14.816 4.942 1.00 95.94 201 THR A C 1
ATOM 1515 O O . THR A 1 201 ? -3.195 -15.418 5.742 1.00 95.94 201 THR A O 1
ATOM 1518 N N . GLU A 1 202 ? -1.416 -14.115 5.305 1.00 93.38 202 GLU A N 1
ATOM 1519 C CA . GLU A 1 202 ? -1.025 -13.912 6.699 1.00 93.38 202 GLU A CA 1
ATOM 1520 C C . GLU A 1 202 ? -1.386 -12.489 7.135 1.00 93.38 202 GLU A C 1
ATOM 1522 O O . GLU A 1 202 ? -2.501 -12.239 7.577 1.00 93.38 202 GLU A O 1
ATOM 1527 N N . ASN A 1 203 ? -0.464 -11.538 6.972 1.00 93.31 203 ASN A N 1
ATOM 1528 C CA . ASN A 1 203 ? -0.578 -10.216 7.578 1.00 93.31 203 ASN A CA 1
ATOM 1529 C C . ASN A 1 203 ? -0.490 -9.097 6.536 1.00 93.31 203 ASN A C 1
ATOM 1531 O O . ASN A 1 203 ? 0.391 -9.107 5.674 1.00 93.31 203 ASN A O 1
ATOM 1535 N N . VAL A 1 204 ? -1.345 -8.083 6.685 1.00 95.25 204 VAL A N 1
ATOM 1536 C CA . VAL A 1 204 ? -1.172 -6.760 6.071 1.00 95.25 204 VAL A CA 1
ATOM 1537 C C . VAL A 1 204 ? -0.794 -5.785 7.180 1.00 95.25 204 VAL A C 1
ATOM 1539 O O . VAL A 1 204 ? -1.510 -5.660 8.170 1.00 95.25 204 VAL A O 1
ATOM 1542 N N . ALA A 1 205 ? 0.335 -5.100 7.019 1.00 93.38 205 ALA A N 1
ATOM 1543 C CA . ALA A 1 205 ? 0.805 -4.086 7.954 1.00 93.38 205 ALA A CA 1
ATOM 1544 C C . ALA A 1 205 ? 0.793 -2.709 7.288 1.00 93.38 205 ALA A C 1
ATOM 1546 O O . ALA A 1 205 ? 1.339 -2.543 6.197 1.00 93.38 205 ALA A O 1
ATOM 1547 N N . MET A 1 206 ? 0.205 -1.724 7.965 1.00 93.62 206 MET A N 1
ATOM 1548 C CA . MET A 1 206 ? 0.186 -0.325 7.542 1.00 93.62 206 MET A CA 1
ATOM 1549 C C . MET A 1 206 ? 0.745 0.521 8.676 1.00 93.62 206 MET A C 1
ATOM 1551 O O . MET A 1 206 ? 0.196 0.532 9.773 1.00 93.62 206 MET A O 1
ATOM 1555 N N . ASN A 1 207 ? 1.853 1.206 8.411 1.00 93.00 207 ASN A N 1
ATOM 1556 C CA . ASN A 1 207 ? 2.583 1.957 9.419 1.00 93.00 207 ASN A CA 1
ATOM 1557 C C . ASN A 1 207 ? 2.965 3.331 8.872 1.00 93.00 207 ASN A C 1
ATOM 1559 O O . ASN A 1 207 ? 3.391 3.435 7.722 1.00 93.00 207 ASN A O 1
ATOM 1563 N N . ALA A 1 208 ? 2.906 4.356 9.718 1.00 94.00 208 ALA A N 1
ATOM 1564 C CA . ALA A 1 208 ? 3.373 5.699 9.403 1.00 94.00 208 ALA A CA 1
ATOM 1565 C C . ALA A 1 208 ? 4.198 6.251 10.570 1.00 94.00 208 ALA A C 1
ATOM 1567 O O . ALA A 1 208 ? 3.929 5.947 11.730 1.00 94.00 208 ALA A O 1
ATOM 1568 N N . GLY A 1 209 ? 5.217 7.057 10.259 1.00 92.00 209 GLY A N 1
ATOM 1569 C CA . GLY A 1 209 ? 5.929 7.845 11.273 1.00 92.00 209 GLY A CA 1
ATOM 1570 C C . GLY A 1 209 ? 5.150 9.091 11.719 1.00 92.00 209 GLY A C 1
ATOM 1571 O O . GLY A 1 209 ? 5.445 9.637 12.778 1.00 92.00 209 GLY A O 1
ATOM 1572 N N . GLY A 1 210 ? 4.185 9.529 10.903 1.00 93.56 210 GLY A N 1
ATOM 1573 C CA . GLY A 1 210 ? 3.186 10.553 11.214 1.00 93.56 210 GLY A CA 1
ATOM 1574 C C . GLY A 1 210 ? 1.791 9.928 11.258 1.00 93.56 210 GLY A C 1
ATOM 1575 O O . GLY A 1 210 ? 1.593 8.920 11.932 1.00 93.56 210 GLY A O 1
ATOM 1576 N N . ASP A 1 211 ? 0.849 10.483 10.497 1.00 95.69 211 ASP A N 1
ATOM 1577 C CA . ASP A 1 211 ? -0.557 10.068 10.528 1.00 95.69 211 ASP A CA 1
ATOM 1578 C C . ASP A 1 211 ? -0.917 9.027 9.456 1.00 95.69 211 ASP A C 1
ATOM 1580 O O . ASP A 1 211 ? -0.357 9.009 8.357 1.00 95.69 211 ASP A O 1
ATOM 1584 N N . ILE A 1 212 ? -1.922 8.199 9.754 1.00 96.88 212 ILE A N 1
ATOM 1585 C CA . ILE A 1 212 ? -2.680 7.437 8.754 1.00 96.88 212 ILE A CA 1
ATOM 1586 C C . ILE A 1 212 ? -4.055 8.091 8.639 1.00 96.88 212 ILE A C 1
ATOM 1588 O O . ILE A 1 212 ? -4.808 8.130 9.609 1.00 96.88 212 ILE A O 1
ATOM 1592 N N . SER A 1 213 ? -4.386 8.591 7.448 1.00 96.38 213 SER A N 1
ATOM 1593 C CA . SER A 1 213 ? -5.710 9.133 7.128 1.00 96.38 213 SER A CA 1
ATOM 1594 C C . SER A 1 213 ? -6.436 8.188 6.178 1.00 96.38 213 SER A C 1
ATOM 1596 O O . SER A 1 213 ? -5.940 7.907 5.090 1.00 96.38 213 SER A O 1
ATOM 1598 N N . ALA A 1 214 ? -7.610 7.709 6.585 1.00 96.12 214 ALA A N 1
ATOM 1599 C CA . ALA A 1 214 ? -8.480 6.871 5.768 1.00 96.12 214 ALA A CA 1
ATOM 1600 C C . ALA A 1 214 ? -9.861 7.527 5.672 1.00 96.12 214 ALA A C 1
ATOM 1602 O O . ALA A 1 214 ? -10.464 7.854 6.693 1.00 96.12 214 ALA A O 1
ATOM 1603 N N . GLY A 1 215 ? -10.347 7.730 4.449 1.00 95.44 215 GLY A N 1
ATOM 1604 C CA . GLY A 1 215 ? -11.640 8.352 4.178 1.00 95.44 215 GLY A CA 1
ATOM 1605 C C . GLY A 1 215 ? -12.375 7.604 3.075 1.00 95.44 215 GLY A C 1
ATOM 1606 O O . GLY A 1 215 ? -11.759 7.152 2.112 1.00 95.44 215 GLY A O 1
ATOM 1607 N N . VAL A 1 216 ? -13.690 7.468 3.230 1.00 96.62 216 VAL A N 1
ATOM 1608 C CA . VAL A 1 216 ? -14.578 6.801 2.274 1.00 96.62 216 VAL A CA 1
ATOM 1609 C C . VAL A 1 216 ? -15.813 7.679 2.094 1.00 96.62 216 VAL A C 1
ATOM 1611 O O . VAL A 1 216 ? -16.337 8.204 3.072 1.00 96.62 216 VAL A O 1
ATOM 1614 N N . THR A 1 217 ? -16.260 7.871 0.853 1.00 97.19 217 THR A N 1
ATOM 1615 C CA . THR A 1 217 ? -17.487 8.629 0.542 1.00 97.19 217 THR A CA 1
ATOM 1616 C C . THR A 1 217 ? -18.752 7.798 0.752 1.00 97.19 217 THR A C 1
ATOM 1618 O O . THR A 1 217 ? -19.794 8.339 1.105 1.00 97.19 217 THR A O 1
ATOM 1621 N N . GLY A 1 218 ? -18.656 6.487 0.524 1.00 96.69 218 GLY A N 1
ATOM 1622 C CA . GLY A 1 218 ? -19.667 5.498 0.887 1.00 96.69 218 GLY A CA 1
ATOM 1623 C C . GLY A 1 218 ? -19.418 4.901 2.275 1.00 96.69 218 GLY A C 1
ATOM 1624 O O . GLY A 1 218 ? -19.190 5.612 3.249 1.00 96.69 218 GLY A O 1
ATOM 1625 N N . ASN A 1 219 ? -19.438 3.571 2.364 1.00 96.88 219 ASN A N 1
ATOM 1626 C CA . ASN A 1 219 ? -19.358 2.851 3.635 1.00 96.88 219 ASN A CA 1
ATOM 1627 C C . ASN A 1 219 ? -17.935 2.380 3.953 1.00 96.88 219 ASN A C 1
ATOM 1629 O O . ASN A 1 219 ? -17.260 1.816 3.093 1.00 96.88 219 ASN A O 1
ATOM 1633 N N . LEU A 1 220 ? -17.528 2.501 5.218 1.00 97.19 220 LEU A N 1
ATOM 1634 C CA . LEU A 1 220 ? -16.351 1.821 5.755 1.00 97.19 220 LEU A CA 1
ATOM 1635 C C . LEU A 1 220 ? -16.795 0.636 6.622 1.00 97.19 220 LEU A C 1
ATOM 1637 O O . LEU A 1 220 ? -17.483 0.823 7.622 1.00 97.19 220 LEU A O 1
ATOM 1641 N N . ALA A 1 221 ? -16.371 -0.575 6.260 1.00 97.56 221 ALA A N 1
ATOM 1642 C CA . ALA A 1 221 ? -16.597 -1.783 7.049 1.00 97.56 221 ALA A CA 1
ATOM 1643 C C . ALA A 1 221 ? -15.263 -2.338 7.566 1.00 97.56 221 ALA A C 1
ATOM 1645 O O . ALA A 1 221 ? -14.338 -2.565 6.788 1.00 97.56 221 ALA A O 1
ATOM 1646 N N . ALA A 1 222 ? -15.179 -2.590 8.873 1.00 96.81 222 ALA A N 1
ATOM 1647 C CA . ALA A 1 222 ? -14.042 -3.246 9.511 1.00 96.81 222 ALA A CA 1
ATOM 1648 C C . ALA A 1 222 ? -14.507 -4.565 10.140 1.00 96.81 222 ALA A C 1
ATOM 1650 O O . ALA A 1 222 ? -15.322 -4.569 11.061 1.00 96.81 222 ALA A O 1
ATOM 1651 N N . LEU A 1 223 ? -14.000 -5.686 9.624 1.00 96.94 223 LEU A N 1
ATOM 1652 C CA . LEU A 1 223 ? -14.373 -7.035 10.048 1.00 96.94 223 LEU A CA 1
ATOM 1653 C C . LEU A 1 223 ? -13.144 -7.747 10.614 1.00 96.94 223 LEU A C 1
ATOM 1655 O O . LEU A 1 223 ? -12.092 -7.768 9.979 1.00 96.94 223 LEU A O 1
ATOM 1659 N N . ALA A 1 224 ? -13.284 -8.352 11.791 1.00 96.62 224 ALA A N 1
ATOM 1660 C CA . ALA A 1 224 ? -12.236 -9.146 12.422 1.00 96.62 224 ALA A CA 1
ATOM 1661 C C . ALA A 1 224 ? -12.806 -10.494 12.875 1.00 96.62 224 ALA A C 1
ATOM 1663 O O . ALA A 1 224 ? -13.853 -10.536 13.516 1.00 96.62 224 ALA A O 1
ATOM 1664 N N . GLY A 1 225 ? -12.109 -11.589 12.551 1.00 96.06 225 GLY A N 1
ATOM 1665 C CA . GLY A 1 225 ? -12.537 -12.945 12.921 1.00 96.06 225 GLY A CA 1
ATOM 1666 C C . GLY A 1 225 ? -12.400 -13.255 14.414 1.00 96.06 225 GLY A C 1
ATOM 1667 O O . GLY A 1 225 ? -13.122 -14.102 14.929 1.00 96.06 225 GLY A O 1
ATOM 1668 N N . GLU A 1 226 ? -11.508 -12.550 15.116 1.00 95.12 226 GLU A N 1
ATOM 1669 C CA . GLU A 1 226 ? -11.288 -12.739 16.554 1.00 95.12 226 GLU A CA 1
ATOM 1670 C C . GLU A 1 226 ? -11.520 -11.456 17.356 1.00 95.12 226 GLU A C 1
ATOM 1672 O O . GLU A 1 226 ? -12.355 -11.433 18.259 1.00 95.12 226 GLU A O 1
ATOM 1677 N N . ARG A 1 227 ? -10.759 -10.388 17.076 1.00 94.38 227 ARG A N 1
ATOM 1678 C CA . ARG A 1 227 ? -10.789 -9.143 17.860 1.00 94.38 227 ARG A CA 1
ATOM 1679 C C . ARG A 1 227 ? -10.516 -7.932 16.978 1.00 94.38 227 ARG A C 1
ATOM 1681 O O . ARG A 1 227 ? -9.600 -7.960 16.162 1.00 94.38 227 ARG A O 1
ATOM 1688 N N . LEU A 1 228 ? -11.260 -6.855 17.211 1.00 95.88 228 LEU A N 1
ATOM 1689 C CA . LEU A 1 228 ? -10.965 -5.518 16.699 1.00 95.88 228 LEU A CA 1
ATOM 1690 C C . LEU A 1 228 ? -10.507 -4.650 17.875 1.00 95.88 228 LEU A C 1
ATOM 1692 O O . LEU A 1 228 ? -11.196 -4.581 18.891 1.00 95.88 228 LEU A O 1
ATOM 1696 N N . GLY A 1 229 ? -9.340 -4.019 17.756 1.00 93.81 22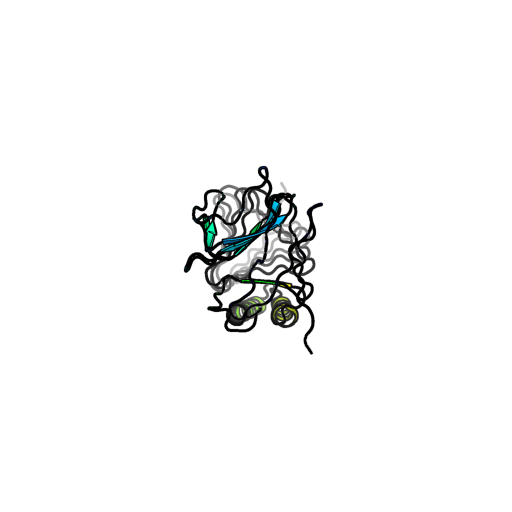9 GLY A N 1
ATOM 1697 C CA . GLY A 1 229 ? -8.767 -3.180 18.806 1.00 93.81 229 GLY A CA 1
ATOM 1698 C C . GLY A 1 229 ? -8.537 -1.754 18.325 1.00 93.81 229 GLY A C 1
ATOM 1699 O O . GLY A 1 229 ? -8.014 -1.550 17.234 1.00 93.81 229 GLY A O 1
ATOM 1700 N N . LEU A 1 230 ? -8.897 -0.781 19.163 1.00 94.81 230 LEU A N 1
ATOM 1701 C CA . LEU A 1 230 ? -8.619 0.640 18.965 1.00 94.81 230 LEU A CA 1
ATOM 1702 C C . LEU A 1 230 ? -7.888 1.158 20.204 1.00 94.81 230 LEU A C 1
ATOM 1704 O O . LEU A 1 230 ? -8.357 0.963 21.325 1.00 94.81 230 LEU A O 1
ATOM 1708 N N . TYR A 1 231 ? -6.739 1.797 20.008 1.00 94.62 231 TYR A N 1
ATOM 1709 C CA . TYR A 1 231 ? -5.907 2.296 21.098 1.00 94.62 231 TYR A CA 1
ATOM 1710 C C . TYR A 1 231 ? -5.274 3.634 20.721 1.00 94.62 231 TYR A C 1
ATOM 1712 O O . TYR A 1 231 ? -4.699 3.777 19.644 1.00 94.62 231 TYR A O 1
ATOM 1720 N N . ALA A 1 232 ? -5.357 4.598 21.634 1.00 94.56 232 ALA A N 1
ATOM 1721 C CA . ALA A 1 232 ? -4.674 5.880 21.549 1.00 94.56 232 ALA A CA 1
ATOM 1722 C C . ALA A 1 232 ? -3.842 6.067 22.823 1.00 94.56 232 ALA A C 1
ATOM 1724 O O . ALA A 1 232 ? -4.367 5.958 23.928 1.00 94.56 232 ALA A O 1
ATOM 1725 N N . ARG A 1 233 ? -2.534 6.322 22.674 1.00 92.50 233 ARG A N 1
ATOM 1726 C CA . ARG A 1 233 ? -1.602 6.405 23.814 1.00 92.50 233 ARG A CA 1
ATOM 1727 C C . ARG A 1 233 ? -1.737 7.707 24.602 1.00 92.50 233 ARG A C 1
ATOM 1729 O O . ARG A 1 233 ? -1.766 7.687 25.824 1.00 92.50 233 ARG A O 1
ATOM 1736 N N . THR A 1 234 ? -1.722 8.837 23.897 1.00 92.44 234 THR A N 1
ATOM 1737 C CA . THR A 1 234 ? -1.652 10.180 24.507 1.00 92.44 234 THR A CA 1
ATOM 1738 C C . THR A 1 234 ? -2.836 11.068 24.145 1.00 92.44 234 THR A C 1
ATOM 1740 O O . THR A 1 234 ? -3.185 11.955 24.915 1.00 92.44 234 THR A O 1
ATOM 1743 N N . GLY A 1 235 ? -3.426 10.867 22.965 1.00 92.81 235 GLY A N 1
ATOM 1744 C CA . GLY A 1 235 ? -4.592 11.614 22.498 1.00 92.81 235 GLY A CA 1
ATOM 1745 C C . GLY A 1 235 ? -5.915 10.936 22.868 1.00 92.81 235 GLY A C 1
ATOM 1746 O O . GLY A 1 235 ? -5.918 9.782 23.300 1.00 92.81 235 GLY A O 1
ATOM 1747 N N . PRO A 1 236 ? -7.048 11.630 22.676 1.00 95.25 236 PRO A N 1
ATOM 1748 C CA . PRO A 1 236 ? -8.361 11.053 22.915 1.00 95.25 236 PRO A CA 1
ATOM 1749 C C . PRO A 1 236 ? -8.725 10.029 21.834 1.00 95.25 236 PRO A C 1
ATOM 1751 O O . PRO A 1 236 ? -8.441 10.225 20.652 1.00 95.25 236 PRO A O 1
ATOM 1754 N N . LEU A 1 237 ? -9.444 8.980 22.229 1.00 96.44 237 LEU A N 1
ATOM 1755 C CA . LEU A 1 237 ? -10.221 8.170 21.296 1.00 96.44 237 LEU A CA 1
ATOM 1756 C C . LEU A 1 237 ? -11.607 8.813 21.142 1.00 96.44 237 LEU A C 1
ATOM 1758 O O . LEU A 1 237 ? -12.321 8.984 22.128 1.00 96.44 237 LEU A O 1
ATOM 1762 N N . SER A 1 238 ? -11.982 9.189 19.918 1.00 96.38 238 SER A N 1
ATOM 1763 C CA . SER A 1 238 ? -13.253 9.860 19.620 1.00 96.38 238 SER A CA 1
ATOM 1764 C C . SER A 1 238 ? -14.069 9.040 18.627 1.00 96.38 238 SER A C 1
ATOM 1766 O O . SER A 1 238 ? -13.620 8.808 17.509 1.00 96.38 238 SER A O 1
ATOM 1768 N N . LEU A 1 239 ? -15.292 8.673 19.011 1.00 96.06 239 LEU A N 1
ATOM 1769 C CA . LEU A 1 239 ? -16.279 8.016 18.154 1.00 96.06 239 LEU A CA 1
ATOM 1770 C C . LEU A 1 239 ? -17.507 8.925 18.074 1.00 96.06 239 LEU A C 1
ATOM 1772 O O . LEU A 1 239 ? -18.110 9.234 19.100 1.00 96.06 239 LEU A O 1
ATOM 1776 N N . LYS A 1 240 ? -17.830 9.412 16.874 1.00 96.19 240 LYS A N 1
ATOM 1777 C CA . LYS A 1 240 ? -18.897 10.395 16.642 1.00 96.19 240 LYS A CA 1
ATOM 1778 C C . LYS A 1 240 ? -19.677 10.024 15.386 1.00 96.19 240 LYS A C 1
ATOM 1780 O O . LYS A 1 240 ? -19.067 9.638 14.393 1.00 96.19 240 LYS A O 1
ATOM 1785 N N . ALA A 1 241 ? -20.992 10.205 15.427 1.00 97.06 241 ALA A N 1
ATOM 1786 C CA . ALA A 1 241 ? -21.860 10.211 14.256 1.00 97.06 241 ALA A CA 1
ATOM 1787 C C . ALA A 1 241 ? -22.472 11.614 14.116 1.00 97.06 241 ALA A C 1
ATOM 1789 O O . ALA A 1 241 ? -22.811 12.230 15.124 1.00 97.06 241 ALA A O 1
ATOM 1790 N N . GLY A 1 242 ? -22.523 12.146 12.890 1.00 95.56 242 GLY A N 1
ATOM 1791 C CA . GLY A 1 242 ? -22.989 13.517 12.637 1.00 95.56 242 GLY A CA 1
ATOM 1792 C C . GLY A 1 242 ? -24.511 13.658 12.626 1.00 95.56 242 GLY A C 1
ATOM 1793 O O . GLY A 1 242 ? -25.037 14.609 13.188 1.00 95.56 242 GLY A O 1
ATOM 1794 N N . GLU A 1 243 ? -25.202 12.699 12.007 1.00 94.69 243 GLU A N 1
ATOM 1795 C CA . GLU A 1 243 ? -26.667 12.701 11.861 1.00 94.69 243 GLU A CA 1
ATOM 1796 C C . GLU A 1 243 ? -27.290 11.380 12.332 1.00 94.69 243 GLU A C 1
ATOM 1798 O O . GLU A 1 243 ? -28.304 11.373 13.023 1.00 94.69 243 GLU A O 1
ATOM 1803 N N . GLY A 1 244 ? -26.680 10.248 11.962 1.00 95.00 244 GLY A N 1
ATOM 1804 C CA . GLY A 1 244 ? -27.168 8.916 12.318 1.00 95.00 244 GLY A CA 1
ATOM 1805 C C . GLY A 1 244 ? -26.867 8.502 13.767 1.00 95.00 244 GLY A C 1
ATOM 1806 O O . GLY A 1 244 ? -26.030 9.113 14.434 1.00 95.00 244 GLY A O 1
ATOM 1807 N N . PRO A 1 245 ? -27.512 7.429 14.257 1.00 97.06 245 PRO A N 1
ATOM 1808 C CA . PRO A 1 245 ? -27.283 6.920 15.603 1.00 97.06 245 PRO A CA 1
ATOM 1809 C C . PRO A 1 245 ? -25.908 6.255 15.737 1.00 97.06 245 PRO A C 1
ATOM 1811 O O . PRO A 1 245 ? -25.340 5.740 14.772 1.00 97.06 245 PRO A O 1
ATOM 1814 N N . VAL A 1 246 ? -25.407 6.195 16.971 1.00 97.62 246 VAL A N 1
ATOM 1815 C CA . VAL A 1 246 ? -24.284 5.326 17.339 1.00 97.62 246 VAL A CA 1
ATOM 1816 C C . VAL A 1 246 ? -24.845 4.081 18.016 1.00 97.62 246 VAL A C 1
ATOM 1818 O O . VAL A 1 246 ? -25.447 4.178 19.082 1.00 97.62 246 VAL A O 1
ATOM 1821 N N . ASP A 1 247 ? -24.625 2.918 17.407 1.00 97.06 247 ASP A N 1
ATOM 1822 C CA . ASP A 1 247 ? -25.034 1.624 17.954 1.00 97.06 247 ASP A CA 1
ATOM 1823 C C . ASP A 1 247 ? -23.807 0.837 18.436 1.00 97.06 247 ASP A C 1
ATOM 1825 O O . ASP A 1 247 ? -22.828 0.661 17.708 1.00 97.06 247 ASP A O 1
ATOM 1829 N N . MET A 1 248 ? -23.845 0.381 19.688 1.00 96.44 248 MET A N 1
ATOM 1830 C CA . MET A 1 248 ? -22.787 -0.412 20.308 1.00 96.44 248 MET A CA 1
ATOM 1831 C C . MET A 1 248 ? -23.419 -1.594 21.029 1.00 96.44 248 MET A C 1
ATOM 1833 O O . MET A 1 248 ? -24.243 -1.415 21.926 1.00 96.44 248 MET A O 1
ATOM 1837 N N . GLN A 1 249 ? -23.003 -2.813 20.686 1.00 96.00 249 GLN A N 1
ATOM 1838 C CA . GLN A 1 249 ? -23.590 -4.023 21.258 1.00 96.00 249 GLN A CA 1
ATOM 1839 C C . GLN A 1 249 ? -22.548 -5.114 21.491 1.00 96.00 249 GLN A C 1
ATOM 1841 O O . GLN A 1 249 ? -21.632 -5.314 20.697 1.00 96.00 249 GLN A O 1
ATOM 1846 N N . ALA A 1 250 ? -22.746 -5.877 22.565 1.00 97.19 250 ALA A N 1
ATOM 1847 C CA . ALA A 1 250 ? -22.071 -7.147 22.805 1.00 97.19 250 ALA A CA 1
ATOM 1848 C C . ALA A 1 250 ? -23.118 -8.271 22.754 1.00 97.19 250 ALA A C 1
ATOM 1850 O O . ALA A 1 250 ? -23.682 -8.640 23.779 1.00 97.19 250 ALA A O 1
ATOM 1851 N N . GLN A 1 251 ? -23.401 -8.804 21.559 1.00 95.75 251 GLN A N 1
ATOM 1852 C CA . GLN A 1 251 ? -24.539 -9.714 21.323 1.00 95.75 251 GLN A CA 1
ATOM 1853 C C . GLN A 1 251 ? -24.526 -10.970 22.211 1.00 95.75 251 GLN A C 1
ATOM 1855 O O . GLN A 1 251 ? -25.558 -11.367 22.742 1.00 95.75 251 GLN A O 1
ATOM 1860 N N . ASN A 1 252 ? -23.346 -11.567 22.398 1.00 95.62 252 ASN A N 1
ATOM 1861 C CA . ASN A 1 252 ? -23.140 -12.771 23.215 1.00 95.62 252 ASN A CA 1
ATOM 1862 C C . ASN A 1 252 ? -22.089 -12.555 24.318 1.00 95.62 252 ASN A C 1
ATOM 1864 O O . ASN A 1 252 ? -21.570 -13.513 24.889 1.00 95.62 252 ASN A O 1
ATOM 1868 N N . GLY A 1 253 ? -21.728 -11.298 24.579 1.00 95.50 253 GLY A N 1
ATOM 1869 C CA . GLY A 1 253 ? -20.616 -10.925 25.447 1.00 95.50 253 GLY A CA 1
ATOM 1870 C C . GLY A 1 253 ? -21.021 -9.921 26.517 1.00 95.50 253 GLY A C 1
ATOM 1871 O O . GLY A 1 253 ? -22.185 -9.554 26.658 1.00 95.50 253 GLY A O 1
ATOM 1872 N N . ASN A 1 254 ? -20.038 -9.463 27.287 1.00 96.56 254 ASN A N 1
ATOM 1873 C CA . ASN A 1 254 ? -20.222 -8.348 28.201 1.00 96.56 254 ASN A CA 1
ATOM 1874 C C . ASN A 1 254 ? -19.773 -7.038 27.551 1.00 96.56 254 ASN A C 1
ATOM 1876 O O . ASN A 1 254 ? -18.760 -6.979 26.863 1.00 96.56 254 ASN A O 1
ATOM 1880 N N . MET A 1 255 ? -20.507 -5.967 27.835 1.00 96.81 255 MET A N 1
ATOM 1881 C CA . MET A 1 255 ? -20.032 -4.611 27.599 1.00 96.81 255 MET A CA 1
ATOM 1882 C C . MET A 1 255 ? -19.438 -4.065 28.898 1.00 96.81 255 MET A C 1
ATOM 1884 O O . MET A 1 255 ? -20.040 -4.201 29.966 1.00 96.81 255 MET A O 1
ATOM 1888 N N . ARG A 1 256 ? -18.244 -3.472 28.817 1.00 95.19 256 ARG A N 1
ATOM 1889 C CA . ARG A 1 256 ? -17.579 -2.796 29.937 1.00 95.19 256 ARG A CA 1
ATOM 1890 C C . ARG A 1 256 ? -17.232 -1.377 29.516 1.00 95.19 256 ARG A C 1
ATOM 1892 O O . ARG A 1 256 ? -16.520 -1.191 28.537 1.00 95.19 256 ARG A O 1
ATOM 1899 N N . LEU A 1 257 ? -17.718 -0.406 30.279 1.00 95.38 257 LEU A N 1
ATOM 1900 C CA . LEU A 1 257 ? -17.368 1.004 30.148 1.00 95.38 257 LEU A CA 1
ATOM 1901 C C . LEU A 1 257 ? -16.723 1.426 31.464 1.00 95.38 257 LEU A C 1
ATOM 1903 O O . LEU A 1 257 ? -17.312 1.243 32.529 1.00 95.38 257 LEU A O 1
ATOM 1907 N N . PHE A 1 258 ? -15.499 1.931 31.394 1.00 94.31 258 PHE A N 1
ATOM 1908 C CA . PHE A 1 258 ? -14.729 2.341 32.560 1.00 94.31 258 PHE A CA 1
ATOM 1909 C C . PHE A 1 258 ? -14.010 3.651 32.257 1.00 94.31 258 PHE A C 1
ATOM 1911 O O . PHE A 1 258 ? -13.458 3.822 31.172 1.00 94.31 258 PHE A O 1
ATOM 1918 N N . ALA A 1 259 ? -14.009 4.552 33.233 1.00 95.25 259 ALA A N 1
ATOM 1919 C CA . ALA A 1 259 ? -13.204 5.760 33.231 1.00 95.25 259 ALA A CA 1
ATOM 1920 C C . ALA A 1 259 ? -12.574 5.899 34.619 1.00 95.25 259 ALA A C 1
ATOM 1922 O O . ALA A 1 259 ? -13.281 5.804 35.619 1.00 95.25 259 ALA A O 1
ATOM 1923 N N . GLU A 1 260 ? -11.262 6.128 34.675 1.00 94.31 260 GLU A N 1
ATOM 1924 C CA . GLU A 1 260 ? -10.547 6.359 35.939 1.00 94.31 260 GLU A CA 1
ATOM 1925 C C . GLU A 1 260 ? -11.000 7.657 36.621 1.00 94.31 260 GLU A C 1
ATOM 1927 O O . GLU A 1 260 ? -11.057 7.743 37.844 1.00 94.31 260 GLU A O 1
ATOM 1932 N N . GLN A 1 261 ? -11.352 8.662 35.816 1.00 94.38 261 GLN A N 1
ATOM 1933 C CA . GLN A 1 261 ? -11.867 9.941 36.287 1.00 94.38 261 GLN A CA 1
ATOM 1934 C C . GLN A 1 261 ? -13.399 9.970 36.179 1.00 94.38 261 GLN A C 1
ATOM 1936 O O . GLN A 1 261 ? -14.111 9.270 36.893 1.00 94.38 261 GLN A O 1
ATOM 1941 N N . LYS A 1 262 ? -13.933 10.795 35.276 1.00 94.69 262 LYS A N 1
ATOM 1942 C CA . LYS A 1 262 ? -15.368 11.006 35.117 1.00 94.69 262 LYS A CA 1
ATOM 1943 C C . LYS A 1 262 ? -15.908 10.176 33.957 1.00 94.69 262 LYS A C 1
ATOM 1945 O O . LYS A 1 262 ? -15.486 10.358 32.818 1.00 94.69 262 LYS A O 1
ATOM 1950 N N . LEU A 1 263 ? -16.918 9.354 34.233 1.00 95.75 263 LEU A N 1
ATOM 1951 C CA . LEU A 1 263 ? -17.814 8.815 33.212 1.00 95.75 263 LEU A CA 1
ATOM 1952 C C . LEU A 1 263 ? -19.058 9.709 33.131 1.00 95.75 263 LEU A C 1
ATOM 1954 O O . LEU A 1 263 ? -19.740 9.903 34.135 1.00 95.75 263 LEU A O 1
ATOM 1958 N N . THR A 1 264 ? -19.344 10.267 31.953 1.00 95.94 264 THR A N 1
ATOM 1959 C CA . THR A 1 264 ? -20.554 11.073 31.712 1.00 95.94 264 THR A CA 1
ATOM 1960 C C . THR A 1 264 ? -21.446 10.345 30.719 1.00 95.94 264 THR A C 1
ATOM 1962 O O . THR A 1 264 ? -21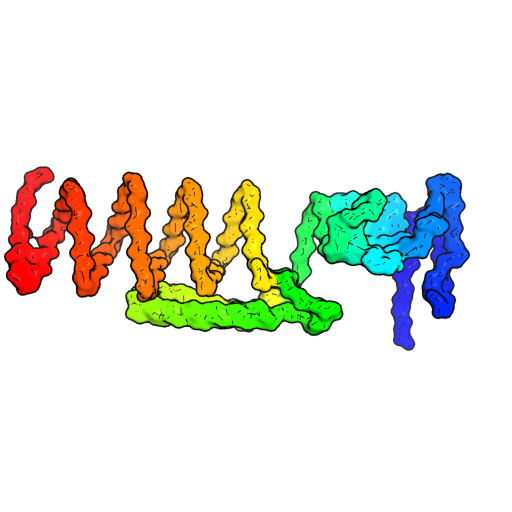.008 10.048 29.612 1.00 95.94 264 THR A O 1
ATOM 1965 N N . ILE A 1 265 ? -22.688 10.078 31.118 1.00 95.50 265 ILE A N 1
ATOM 1966 C CA . ILE A 1 265 ? -23.760 9.591 30.246 1.00 95.50 265 ILE A CA 1
ATOM 1967 C C . ILE A 1 265 ? -24.861 10.642 30.334 1.00 95.50 265 ILE A C 1
ATOM 1969 O O . ILE A 1 265 ? -25.347 10.923 31.428 1.00 95.50 265 ILE A O 1
ATOM 1973 N N . ALA A 1 266 ? -25.188 11.260 29.206 1.00 95.44 266 ALA A N 1
ATOM 1974 C CA . ALA A 1 266 ? -26.169 12.331 29.121 1.00 95.44 266 ALA A CA 1
ATOM 1975 C C . ALA A 1 266 ? -26.995 12.175 27.841 1.00 95.44 266 ALA A C 1
ATOM 1977 O O . ALA A 1 266 ? -26.480 11.700 26.830 1.00 95.44 266 ALA A O 1
ATOM 1978 N N . SER A 1 267 ? -28.257 12.581 27.920 1.00 96.00 267 SER A N 1
ATOM 1979 C CA . SER A 1 267 ? -29.207 12.693 26.815 1.00 96.00 267 SER A CA 1
ATOM 1980 C C . SER A 1 267 ? -29.962 14.006 27.006 1.00 96.00 267 SER A C 1
ATOM 1982 O O . SER A 1 267 ? -30.174 14.418 28.149 1.00 96.00 267 SER A O 1
ATOM 1984 N N . GLU A 1 268 ? -30.323 14.674 25.912 1.00 96.69 268 GLU A N 1
ATOM 1985 C CA . GLU A 1 268 ? -31.228 15.833 25.961 1.00 96.69 268 GLU A CA 1
ATOM 1986 C C . GLU A 1 268 ? -32.689 15.405 26.164 1.00 96.69 268 GLU A C 1
ATOM 1988 O O . GLU A 1 268 ? -33.502 16.190 26.645 1.00 96.69 268 GLU A O 1
ATOM 1993 N N . GLU A 1 269 ? -32.994 14.145 25.852 1.00 96.62 269 GLU A N 1
ATOM 1994 C CA . GLU A 1 269 ? -34.286 13.509 26.082 1.00 96.62 269 GLU A CA 1
ATOM 1995 C C . GLU A 1 269 ? -34.123 12.394 27.132 1.00 96.62 269 GLU A C 1
ATOM 1997 O O . GLU A 1 269 ? -33.608 12.616 28.231 1.00 96.62 269 GLU A O 1
ATOM 2002 N N . ASP A 1 270 ? -34.526 11.168 26.803 1.00 95.56 270 ASP A N 1
ATOM 2003 C CA . ASP A 1 270 ? -34.563 10.063 27.749 1.00 95.56 270 ASP A CA 1
ATOM 2004 C C . ASP A 1 270 ? -33.227 9.312 27.851 1.00 95.56 270 ASP A C 1
ATOM 2006 O O . ASP A 1 270 ? -32.478 9.152 26.882 1.00 95.56 270 ASP A O 1
ATOM 2010 N N . ILE A 1 271 ? -32.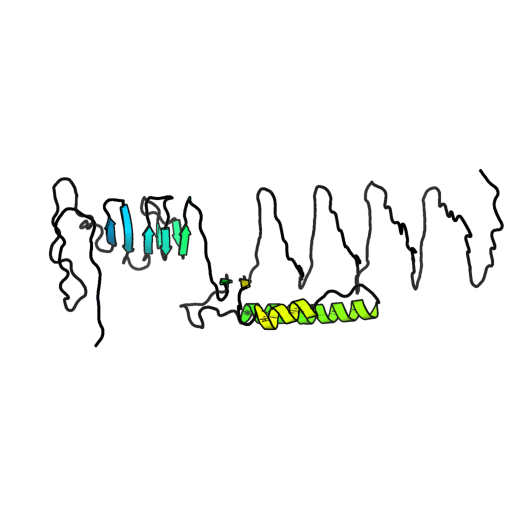955 8.783 29.051 1.00 96.06 271 ILE A N 1
ATOM 2011 C CA . ILE A 1 271 ? -31.929 7.763 29.301 1.00 96.06 271 ILE A CA 1
ATOM 2012 C C . ILE A 1 271 ? -32.624 6.519 29.855 1.00 96.06 271 ILE A C 1
ATOM 2014 O O . ILE A 1 271 ? -33.177 6.543 30.955 1.00 96.06 271 ILE A O 1
ATOM 2018 N N . LEU A 1 272 ? -32.542 5.405 29.125 1.00 94.69 272 LEU A N 1
ATOM 2019 C CA . LEU A 1 272 ? -33.118 4.126 29.535 1.00 94.69 272 LEU A CA 1
ATOM 2020 C C . LEU A 1 272 ? -32.032 3.142 29.985 1.00 94.69 272 LEU A C 1
ATOM 2022 O O . LEU A 1 272 ? -31.196 2.709 29.194 1.00 94.69 272 LEU A O 1
ATOM 2026 N N . PHE A 1 273 ? -32.114 2.698 31.239 1.00 94.06 273 PHE A N 1
ATOM 2027 C CA . PHE A 1 273 ? -31.384 1.527 31.722 1.00 94.06 273 PHE A CA 1
ATOM 2028 C C . PHE A 1 273 ? -32.350 0.350 31.860 1.00 94.06 273 PHE A C 1
ATOM 2030 O O . PHE A 1 273 ? -33.233 0.364 32.715 1.00 94.06 273 PHE A O 1
ATOM 2037 N N . ALA A 1 274 ? -32.168 -0.687 31.040 1.00 93.12 274 ALA A N 1
ATOM 2038 C CA . ALA A 1 274 ? -32.997 -1.889 31.055 1.00 93.12 274 ALA A CA 1
ATOM 2039 C C . ALA A 1 274 ? -32.144 -3.146 31.278 1.00 93.12 274 ALA A C 1
ATOM 2041 O O . ALA A 1 274 ? -31.108 -3.342 30.645 1.00 93.12 274 ALA A O 1
ATOM 2042 N N . GLY A 1 275 ? -32.589 -4.030 32.174 1.00 92.38 275 GLY A N 1
ATOM 2043 C CA . GLY A 1 275 ? -31.900 -5.285 32.466 1.00 92.38 275 GLY A CA 1
ATOM 2044 C C . GLY A 1 275 ? -32.871 -6.382 32.885 1.00 92.38 275 GLY A C 1
ATOM 2045 O O . GLY A 1 275 ? -33.614 -6.223 33.846 1.00 92.38 275 GLY A O 1
ATOM 2046 N N . LYS A 1 276 ? -32.828 -7.537 32.206 1.00 94.19 276 LYS A N 1
ATOM 2047 C CA . LYS A 1 276 ? -33.753 -8.663 32.456 1.00 94.19 276 LYS A CA 1
ATOM 2048 C C . LYS A 1 276 ? -33.644 -9.254 33.868 1.00 94.19 276 LYS A C 1
ATOM 2050 O O . LYS A 1 276 ? -34.626 -9.764 34.395 1.00 94.19 276 LYS A O 1
ATOM 2055 N N . LYS A 1 277 ? -32.439 -9.258 34.453 1.00 94.69 277 LYS A N 1
ATOM 2056 C CA . LYS A 1 277 ? -32.171 -9.871 35.769 1.00 94.69 277 LYS A CA 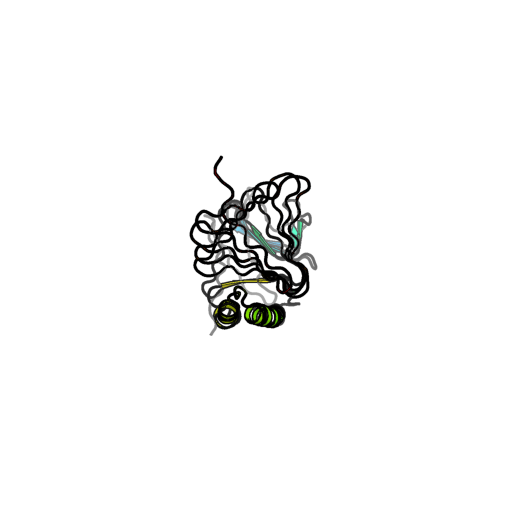1
ATOM 2057 C C . LYS A 1 277 ? -32.053 -8.841 36.889 1.00 94.69 277 LYS A C 1
ATOM 2059 O O . LYS A 1 277 ? -32.676 -9.007 37.930 1.00 94.69 277 LYS A O 1
ATOM 2064 N N . ARG A 1 278 ? -31.202 -7.826 36.711 1.00 92.88 278 ARG A N 1
ATOM 2065 C CA . ARG A 1 278 ? -30.952 -6.776 37.708 1.00 92.88 278 ARG A CA 1
ATOM 2066 C C . ARG A 1 278 ? -30.284 -5.560 37.078 1.00 92.88 278 ARG A C 1
ATOM 2068 O O . ARG A 1 278 ? -29.512 -5.717 36.135 1.00 92.88 278 ARG A O 1
ATOM 2075 N N . ILE A 1 279 ? -30.516 -4.401 37.683 1.00 93.25 279 ILE A N 1
ATOM 2076 C CA . ILE A 1 279 ? -29.721 -3.182 37.524 1.00 93.25 279 ILE A CA 1
ATOM 2077 C C . ILE A 1 279 ? -29.190 -2.840 38.920 1.00 93.25 279 ILE A C 1
ATOM 2079 O O . ILE A 1 279 ? -29.949 -2.854 39.889 1.00 93.25 279 ILE A O 1
ATOM 2083 N N . THR A 1 280 ? -27.887 -2.596 39.047 1.00 89.81 280 THR A N 1
ATOM 2084 C CA . THR A 1 280 ? -27.246 -2.265 40.326 1.00 89.81 280 THR A CA 1
ATOM 2085 C C . THR A 1 280 ? -26.468 -0.967 40.167 1.00 89.81 280 THR A C 1
ATOM 2087 O O . THR A 1 280 ? -25.567 -0.894 39.339 1.00 89.81 280 THR A O 1
ATOM 2090 N N . LEU A 1 281 ? -26.798 0.029 40.988 1.00 89.38 281 LEU A N 1
ATOM 2091 C CA . LEU A 1 281 ? -26.075 1.291 41.100 1.00 89.38 281 LEU A CA 1
ATOM 2092 C C . LEU A 1 281 ? -25.448 1.340 42.495 1.00 89.38 281 LEU A C 1
ATOM 2094 O O . LEU A 1 281 ? -26.157 1.232 43.494 1.00 89.38 281 LEU A O 1
ATOM 2098 N N . ILE A 1 282 ? -24.122 1.444 42.566 1.00 85.62 282 ILE A N 1
ATOM 2099 C CA . ILE A 1 282 ? -23.381 1.523 43.830 1.00 85.62 282 ILE A CA 1
ATOM 2100 C C . ILE A 1 282 ? -22.664 2.864 43.848 1.00 85.62 282 ILE A C 1
ATOM 2102 O O . ILE A 1 282 ? -21.808 3.114 43.004 1.00 85.62 282 ILE A O 1
ATOM 2106 N N . VAL A 1 283 ? -22.997 3.707 44.822 1.00 84.69 283 VAL A N 1
ATOM 2107 C CA . VAL A 1 283 ? -22.279 4.955 45.089 1.00 84.69 283 VAL A CA 1
ATOM 2108 C C . VAL A 1 283 ? -21.738 4.872 46.509 1.00 84.69 283 VAL A C 1
ATOM 2110 O O . VAL A 1 283 ? -22.474 4.540 47.435 1.00 84.69 283 VAL A O 1
ATOM 2113 N N . HIS A 1 284 ? -20.445 5.159 46.684 1.00 78.00 284 HIS A N 1
ATOM 2114 C CA . HIS A 1 284 ? -19.737 4.959 47.957 1.00 78.00 284 HIS A CA 1
ATOM 2115 C C . HIS A 1 284 ? -20.343 5.763 49.126 1.00 78.00 284 HIS A C 1
ATOM 2117 O O . HIS A 1 284 ? -20.201 5.367 50.276 1.00 78.00 284 HIS A O 1
ATOM 2123 N N . PHE A 1 285 ? -21.060 6.852 48.828 1.00 66.81 285 PHE A N 1
ATOM 2124 C CA . PHE A 1 285 ? -21.710 7.718 49.817 1.00 66.81 285 PHE A CA 1
ATOM 2125 C C . PHE A 1 285 ? -23.247 7.792 49.687 1.00 66.81 285 PHE A C 1
ATOM 2127 O O . PHE A 1 285 ? -23.876 8.523 50.446 1.00 66.81 285 PHE A O 1
ATOM 2134 N N . LEU A 1 286 ? -23.878 7.040 48.769 1.00 48.19 286 LEU A N 1
ATOM 2135 C CA . LEU A 1 286 ? -25.341 7.023 48.610 1.00 48.19 286 LEU A CA 1
ATOM 2136 C C . LEU A 1 286 ? -25.830 5.658 48.092 1.00 48.19 286 LEU A C 1
ATOM 2138 O O . LEU A 1 286 ? -25.634 5.300 46.933 1.00 48.19 286 LEU A O 1
ATOM 2142 N N . PHE A 1 287 ? -26.491 4.873 48.943 1.00 44.53 287 PHE A N 1
ATOM 2143 C CA . PHE A 1 287 ? -27.045 3.581 48.537 1.00 44.53 287 PHE A CA 1
ATOM 2144 C C . PHE A 1 287 ? -28.457 3.773 47.966 1.00 44.53 287 PHE A C 1
ATOM 2146 O O . PHE A 1 287 ? -29.406 3.972 48.720 1.00 44.53 287 PHE A O 1
ATOM 2153 N N . VAL A 1 288 ? -28.620 3.691 46.641 1.00 53.75 288 VAL A N 1
ATOM 2154 C CA . VAL A 1 288 ? -29.946 3.624 46.001 1.00 53.75 288 VAL A CA 1
ATOM 2155 C C . VAL A 1 288 ? -30.159 2.206 45.478 1.00 53.75 288 VAL A C 1
ATOM 2157 O O . VAL A 1 288 ? -29.664 1.826 44.419 1.00 53.75 288 VAL A O 1
ATOM 2160 N N . ARG A 1 289 ? -30.900 1.392 46.236 1.00 46.12 289 ARG A N 1
ATOM 2161 C CA . ARG A 1 289 ? -31.353 0.068 45.792 1.00 46.12 289 ARG A CA 1
ATOM 2162 C C . ARG A 1 289 ? -32.724 0.222 45.141 1.00 46.12 289 ARG A C 1
ATOM 2164 O O . ARG A 1 289 ? -33.729 0.267 45.840 1.00 46.12 289 ARG A O 1
ATOM 2171 N N . LEU A 1 290 ? -32.766 0.305 43.813 1.00 51.50 290 LEU A N 1
ATOM 2172 C CA . LEU A 1 290 ? -34.030 0.276 43.075 1.00 51.50 290 LEU A CA 1
ATOM 2173 C C . LEU A 1 290 ? -34.622 -1.138 43.169 1.00 51.50 290 LEU A C 1
ATOM 2175 O O . LEU A 1 290 ? -34.086 -2.092 42.602 1.00 51.50 290 LEU A O 1
ATOM 2179 N N . PHE A 1 291 ? -35.709 -1.285 43.924 1.00 44.62 291 PHE A N 1
ATOM 2180 C CA . PHE A 1 291 ? -36.569 -2.459 43.838 1.00 44.62 291 PHE A CA 1
ATOM 2181 C C . PHE A 1 291 ? -37.546 -2.252 42.684 1.00 44.62 291 PHE A C 1
ATOM 2183 O O . PHE A 1 291 ? -38.148 -1.191 42.578 1.00 44.62 291 PHE A O 1
ATOM 2190 N N . LYS A 1 292 ? -37.628 -3.277 41.827 1.00 43.09 292 LYS A N 1
ATOM 2191 C CA . LYS A 1 292 ? -38.682 -3.575 40.847 1.00 43.09 292 LYS A CA 1
ATOM 2192 C C . LYS A 1 292 ? -39.696 -2.434 40.641 1.00 43.09 292 LYS A C 1
ATOM 2194 O O . LYS A 1 292 ? -40.631 -2.299 41.420 1.00 43.09 292 LYS A O 1
ATOM 2199 N N . ILE A 1 293 ? -39.514 -1.658 39.574 1.00 44.16 293 ILE A N 1
ATOM 2200 C CA . ILE A 1 293 ? -40.586 -0.817 39.036 1.00 44.16 293 ILE A CA 1
ATOM 2201 C C . ILE A 1 293 ? -41.400 -1.719 38.108 1.00 44.16 293 ILE A C 1
ATOM 2203 O O . ILE A 1 293 ? -40.838 -2.401 37.246 1.00 44.16 293 ILE A O 1
ATOM 2207 N N . ASP A 1 294 ? -42.692 -1.821 38.403 1.00 45.78 294 ASP A N 1
ATOM 2208 C CA . ASP A 1 294 ? -43.624 -2.733 37.756 1.00 45.78 294 ASP A CA 1
ATOM 2209 C C . ASP A 1 294 ? -43.823 -2.446 36.261 1.00 45.78 294 ASP A C 1
ATOM 2211 O O . ASP A 1 294 ? -43.552 -1.359 35.755 1.00 45.78 294 ASP A O 1
ATOM 2215 N N . LYS A 1 295 ? -44.266 -3.511 35.583 1.00 41.44 295 LYS A N 1
ATOM 2216 C CA . LYS A 1 295 ? -44.476 -3.657 34.140 1.00 41.44 295 LYS A CA 1
ATOM 2217 C C . LYS A 1 295 ? -45.218 -2.478 33.498 1.00 41.44 295 LYS A C 1
ATOM 2219 O O . LYS A 1 295 ? -46.284 -2.103 33.979 1.00 41.44 295 LYS A O 1
ATOM 2224 N N . TYR A 1 296 ? -44.744 -2.084 32.318 1.00 43.09 296 TYR A N 1
ATOM 2225 C CA . TYR A 1 296 ? -45.629 -1.862 31.174 1.00 43.09 296 TYR A CA 1
ATOM 2226 C C . TYR A 1 296 ? -45.437 -3.019 30.193 1.00 43.09 296 TYR A C 1
ATOM 2228 O O . TYR A 1 296 ? -44.269 -3.437 30.008 1.00 43.09 296 TYR A O 1
#

Sequence (296 aa):
MLSQQCKTITGIRGKAGITVKGESGPYIAHALHDSERPDPVKRDNPTRNILCTAANNQLRMEDKRGEEPIALATEYGKTGLNSGHLVDAQGMPRGAGTELRTDERGTIRAGKGLLLSADNQPKALGEVPDRAAALKETGRLQQQLRQLEMAAEQAQALKADIDSQMRMLAQRLKPLHKIIHFTAPQGMALTSGEDMQLAATENVAMNAGGDISAGVTGNLAALAGERLGLYARTGPLSLKAGEGPVDMQAQNGNMRLFAEQKLTIASEEDILFAGKKRITLIVHFLFVRLFKIDKY

pLDDT: mean 83.66, std 20.57, range [21.5, 98.25]

Organism: Erwinia amylovora (strain CFBP1430) (NCBI:txid665029)

InterPro domains:
  IPR018769 Type VI secretion system spike protein VgrG2, domain of unknown function DUF2345 [PF10106] (180-281)
  IPR028244 Putative type VI secretion system, Rhs element associated Vgr domain [PF13296] (53-152)

Secondary structure (DSSP, 8-state):
------------SSPPPPEEEETTEEEE------TTS--SS-TT-TTEEEEE-TT--EEEEE--TT--EEEEE-SGGG-EEEEEEEE-TTS-EEEEEEEEE-SS------TT-EEEE----GGG-S-TT--HHHHHHHHHHHHHHHHHHHHHHHTTPPPP-HHHHHHHIIIIITTTTT-EEEE-TT------SS------SS------SS------SS------SS------SSSPP----SSSPP----TTS------SS------SS------SS-----BTTB------PPP-

Foldseek 3Di:
DDDDDDDDPPADPPDDFDWDDDPPGIDGPDDDDDPVGDDPDDPVQPFKDWDAHPQGQIFIFGRPPQQTKTKGFGPAQRFIKIAAQDADPVRHTPDHGIDGDGNDDDDDDDQQAAEAEPDDDPPVPDDPPDDVVVLVVVVVQLVVLVVVQVLCVVVVWDGDPSVVVVCCSVVCVVSNGRYYDYYYPPDDDDDDPDDDDDDDPDDDDDTDPDDDDDDDPDDDDDDDPPDDTDDDRPDDDDDDDDPDDDDDDDPPDDDDDDDPPDDDDDDPDDDDDDDPPDDADDDPPDHDDDDDDDDD

Radius of gyration: 34.28 Å; chains: 1; bounding box: 88×34×106 Å